Protein AF-A0A6P6YA38-F1 (afdb_monomer)

Nearest PDB structures (foldseek):
  6zxe-assembly1_z  TM=4.274E-01  e=4.051E-01  Homo sapiens
  4ork-assembly4_D  TM=4.203E-01  e=1.080E+00  Staphylococcus aureus
  4ork-assembly2_B  TM=3.337E-01  e=6.221E-01  Staphylococcus aureus
  7cz2-assembly1_A  TM=2.869E-01  e=5.851E-01  Mycolicibacterium smegmatis MC2 155
  4ork-assembly3_C  TM=3.686E-01  e=2.706E+00  Staphylococcus aureus

InterPro domains:
  IPR024868 Four-jointed box protein 1/four-jointed protein [PR02072] (9-23)
  IPR024868 Four-jointed box protein 1/four-jointed protein [PR02072] (48-65)
  IPR024868 Four-jointed box protein 1/four-jointed protein [PR02072] (65-84)
  IPR024868 Four-jointed box protein 1/four-jointed protein [PR02072] (166-181)
  IPR024868 Four-jointed box protein 1/four-jointed protein [PR02072] (181-197)
  IPR024868 Four-jointed box protein 1/four-jointed protein [PTHR13147] (3-208)
  IPR060432 Four-jointed box protein, middle domain [PF28411] (29-136)

pLDDT: mean 85.4, std 10.56, range [44.38, 97.25]

Radius of gyration: 20.09 Å; Cα contacts (8 Å, |Δi|>4): 246; chains: 1; bounding box: 46×26×60 Å

Structure (mmCIF, N/CA/C/O backbone):
data_AF-A0A6P6YA38-F1
#
_entry.id   AF-A0A6P6YA38-F1
#
loop_
_atom_site.group_PDB
_atom_site.id
_atom_site.type_symbol
_atom_site.label_atom_id
_atom_site.label_alt_id
_atom_site.label_comp_id
_atom_site.label_asym_id
_atom_site.label_entity_id
_atom_site.label_seq_id
_atom_site.pdbx_PDB_ins_code
_atom_site.Cartn_x
_atom_site.Cartn_y
_atom_site.Cartn_z
_atom_site.occupancy
_atom_site.B_iso_or_equiv
_atom_site.auth_seq_id
_atom_site.auth_comp_id
_atom_site.auth_asym_id
_atom_site.auth_atom_id
_atom_site.pdbx_PDB_model_num
ATOM 1 N N . SER A 1 1 ? -3.620 -10.705 -34.902 1.00 44.38 1 SER A N 1
ATOM 2 C CA . SER A 1 1 ? -2.276 -10.249 -34.513 1.00 44.38 1 SER A CA 1
ATOM 3 C C . SER A 1 1 ? -2.407 -8.812 -34.040 1.00 44.38 1 SER A C 1
ATOM 5 O O . SER A 1 1 ? -2.624 -7.937 -34.870 1.00 44.38 1 SER A O 1
ATOM 7 N N . SER A 1 2 ? -2.476 -8.578 -32.727 1.00 51.97 2 SER A N 1
ATOM 8 C CA . SER A 1 2 ? -2.554 -7.228 -32.156 1.00 51.97 2 SER A CA 1
ATOM 9 C C . SER A 1 2 ? -1.206 -6.540 -32.356 1.00 51.97 2 SER A C 1
ATOM 11 O O . SER A 1 2 ? -0.158 -7.097 -32.038 1.00 51.97 2 SER A O 1
ATOM 13 N N . ARG A 1 3 ? -1.215 -5.347 -32.953 1.00 64.56 3 ARG A N 1
ATOM 14 C CA . ARG A 1 3 ? 0.002 -4.573 -33.199 1.00 64.56 3 ARG A CA 1
ATOM 15 C C . ARG A 1 3 ? 0.521 -4.074 -31.849 1.00 64.56 3 ARG A C 1
ATOM 17 O O . ARG A 1 3 ? -0.071 -3.174 -31.279 1.00 64.56 3 ARG A O 1
ATOM 24 N N . LEU A 1 4 ? 1.585 -4.690 -31.337 1.00 65.62 4 LEU A N 1
ATOM 25 C CA . LEU A 1 4 ? 2.238 -4.332 -30.066 1.00 65.62 4 LEU A CA 1
ATOM 26 C C . LEU A 1 4 ? 2.909 -2.948 -30.098 1.00 65.62 4 LEU A C 1
ATOM 28 O O . LEU A 1 4 ? 3.202 -2.384 -29.052 1.00 65.62 4 LEU A O 1
ATOM 32 N N . ILE A 1 5 ? 3.152 -2.419 -31.300 1.00 66.19 5 ILE A N 1
ATOM 33 C CA . ILE A 1 5 ? 3.877 -1.172 -31.542 1.00 66.19 5 ILE A CA 1
ATOM 34 C C . ILE A 1 5 ? 2.962 -0.210 -32.299 1.00 66.19 5 ILE A C 1
ATOM 36 O O . ILE A 1 5 ? 2.488 -0.535 -33.392 1.00 66.19 5 ILE A O 1
ATOM 40 N N . GLU A 1 6 ? 2.755 0.973 -31.737 1.00 68.56 6 GLU A N 1
ATOM 41 C CA . GLU A 1 6 ? 1.992 2.080 -32.312 1.00 68.56 6 GLU A CA 1
ATOM 42 C C . GLU A 1 6 ? 2.900 3.319 -32.295 1.00 68.56 6 GLU A C 1
ATOM 44 O O . GLU A 1 6 ? 3.508 3.621 -31.278 1.00 68.56 6 GLU A O 1
ATOM 49 N N . ASP A 1 7 ? 3.113 3.964 -33.446 1.00 63.53 7 ASP A N 1
ATOM 50 C CA . ASP A 1 7 ? 3.990 5.145 -33.579 1.00 63.53 7 ASP A CA 1
ATOM 51 C C . ASP A 1 7 ? 5.425 4.989 -33.032 1.00 63.53 7 ASP A C 1
ATOM 53 O O . ASP A 1 7 ? 6.009 5.919 -32.486 1.00 63.53 7 ASP A O 1
ATOM 57 N N . GLN A 1 8 ? 6.025 3.803 -33.209 1.00 62.00 8 GLN A N 1
ATOM 58 C CA . GLN A 1 8 ? 7.341 3.423 -32.649 1.00 62.00 8 GLN A CA 1
ATOM 59 C C . GLN A 1 8 ? 7.381 3.353 -31.114 1.00 62.00 8 GLN A C 1
ATOM 61 O O . GLN A 1 8 ? 8.434 3.100 -30.528 1.00 62.00 8 GLN A O 1
ATOM 66 N N . ILE A 1 9 ? 6.231 3.509 -30.464 1.00 61.41 9 ILE A N 1
ATOM 67 C CA . ILE A 1 9 ? 6.043 3.312 -29.038 1.00 61.41 9 ILE A CA 1
ATOM 68 C C . ILE A 1 9 ? 5.550 1.875 -28.847 1.00 61.41 9 ILE A C 1
ATOM 70 O O . ILE A 1 9 ? 4.594 1.425 -29.479 1.00 61.41 9 ILE A O 1
ATOM 74 N N . TYR A 1 10 ? 6.211 1.125 -27.965 1.00 64.75 10 TYR A N 1
ATOM 75 C CA . TYR A 1 10 ? 5.890 -0.278 -27.647 1.00 64.75 10 TYR A CA 1
ATOM 76 C C . TYR A 1 10 ? 4.629 -0.427 -26.770 1.00 64.75 10 TYR A C 1
ATOM 78 O O . TYR A 1 10 ? 4.468 -1.397 -26.033 1.00 64.75 10 TYR A O 1
ATOM 86 N N . TRP A 1 11 ? 3.751 0.568 -26.848 1.00 69.75 11 TRP A N 1
ATOM 87 C CA . TRP A 1 11 ? 2.576 0.777 -26.028 1.00 69.75 11 TRP A CA 1
ATOM 88 C C . TRP A 1 11 ? 1.406 1.044 -26.977 1.00 69.75 11 TRP A C 1
ATOM 90 O O . TRP A 1 11 ? 1.190 2.168 -27.419 1.00 69.75 11 TRP A O 1
ATOM 100 N N . SER A 1 12 ? 0.676 -0.011 -27.340 1.00 71.19 12 SER A N 1
ATOM 101 C CA . SER A 1 12 ? -0.520 0.123 -28.181 1.00 71.19 12 SER A CA 1
ATOM 102 C C . SER A 1 12 ? -1.782 0.287 -27.341 1.00 71.19 12 SER A C 1
ATOM 104 O O . SER A 1 12 ? -1.923 -0.338 -26.285 1.00 71.19 12 SER A O 1
ATOM 106 N N . SER A 1 13 ? -2.763 1.007 -27.880 1.00 71.69 13 SER A N 1
ATOM 107 C CA . SER A 1 13 ? -4.071 1.231 -27.239 1.00 71.69 13 SER A CA 1
ATOM 108 C C . SER A 1 13 ? -4.869 -0.047 -26.909 1.00 71.69 13 SER A C 1
ATOM 110 O O . SER A 1 13 ? -5.831 -0.016 -26.137 1.00 71.69 13 SER A O 1
ATOM 112 N N . ASN A 1 14 ? -4.510 -1.187 -27.508 1.00 70.69 14 ASN A N 1
ATOM 113 C CA . ASN A 1 14 ? -5.115 -2.487 -27.207 1.00 70.69 14 ASN A CA 1
ATOM 114 C C . ASN A 1 14 ? -4.567 -3.101 -25.914 1.00 70.69 14 ASN A C 1
ATOM 116 O O . ASN A 1 14 ? -5.267 -3.875 -25.265 1.00 70.69 14 ASN A O 1
ATOM 120 N N . ILE A 1 15 ? -3.319 -2.786 -25.560 1.00 72.50 15 ILE A N 1
ATOM 121 C CA . ILE A 1 15 ? -2.683 -3.306 -24.352 1.00 72.50 15 ILE A CA 1
ATOM 122 C C . ILE A 1 15 ? -3.119 -2.484 -23.139 1.00 72.50 15 ILE A C 1
ATOM 124 O O . ILE A 1 15 ? -3.422 -3.083 -22.111 1.00 72.50 15 ILE A O 1
ATOM 128 N N . ASP A 1 16 ? -3.289 -1.167 -23.290 1.00 71.69 16 ASP A N 1
ATOM 129 C CA . ASP A 1 16 ? -3.915 -0.305 -22.272 1.00 71.69 16 ASP A CA 1
ATOM 130 C C . ASP A 1 16 ? -5.240 -0.864 -21.781 1.00 71.69 16 ASP A C 1
ATOM 132 O O . ASP A 1 16 ? -5.424 -1.142 -20.601 1.00 71.69 16 ASP A O 1
ATOM 136 N N . ARG A 1 17 ? -6.138 -1.160 -22.725 1.00 71.62 17 ARG A N 1
ATOM 137 C CA . ARG A 1 17 ? -7.456 -1.735 -22.431 1.00 71.62 17 ARG A CA 1
ATOM 138 C C . ARG A 1 17 ? -7.400 -3.106 -21.755 1.00 71.62 17 ARG A C 1
ATOM 140 O O . ARG A 1 17 ? -8.406 -3.546 -21.213 1.00 71.62 17 ARG A O 1
ATOM 147 N N . SER A 1 18 ? -6.267 -3.808 -21.824 1.00 68.44 18 SER A N 1
ATOM 148 C CA . SER A 1 18 ? -6.081 -5.089 -21.132 1.00 68.44 18 SER A CA 1
ATOM 149 C C . SER A 1 18 ? -5.643 -4.926 -19.673 1.00 68.44 18 SER A C 1
ATOM 151 O O . SER A 1 18 ? -5.778 -5.870 -18.897 1.00 68.44 18 SER A O 1
ATOM 153 N N . ILE A 1 19 ? -5.125 -3.749 -19.308 1.00 68.06 19 ILE A N 1
ATOM 154 C CA . ILE A 1 19 ? -4.631 -3.412 -17.966 1.00 68.06 19 ILE A CA 1
ATOM 155 C C . ILE A 1 19 ? -5.656 -2.545 -17.230 1.00 68.06 19 ILE A C 1
ATOM 157 O O . ILE A 1 19 ? -5.856 -2.721 -16.028 1.00 68.06 19 ILE A O 1
ATOM 161 N N . ASP A 1 20 ? -6.363 -1.680 -17.957 1.00 65.19 20 ASP A N 1
ATOM 162 C CA . ASP A 1 20 ? -7.510 -0.941 -17.453 1.00 65.19 20 ASP A CA 1
ATOM 163 C C . ASP A 1 20 ? -8.673 -1.900 -17.200 1.00 65.19 20 ASP A C 1
ATOM 165 O O . ASP A 1 20 ? -9.474 -2.228 -18.078 1.00 65.19 20 ASP A O 1
ATOM 169 N N . SER A 1 21 ? -8.798 -2.362 -15.955 1.00 56.50 21 SER A N 1
ATOM 170 C CA . SER A 1 21 ? -10.073 -2.909 -15.512 1.00 56.50 21 SER A CA 1
ATOM 171 C C . SER A 1 21 ? -11.110 -1.789 -15.636 1.00 56.50 21 SER A C 1
ATOM 173 O O . SER A 1 21 ? -10.901 -0.727 -15.055 1.00 56.50 21 SER A O 1
ATOM 175 N N . ASN A 1 22 ? -12.216 -2.024 -16.352 1.00 52.12 22 ASN A N 1
ATOM 176 C CA . ASN A 1 22 ? -13.392 -1.139 -16.492 1.00 52.12 22 ASN A CA 1
ATOM 177 C C . ASN A 1 22 ? -14.105 -0.817 -15.151 1.00 52.12 22 ASN A C 1
ATOM 179 O O . ASN A 1 22 ? -15.313 -0.590 -15.113 1.00 52.12 22 ASN A O 1
ATOM 183 N N . ASN A 1 23 ? -13.387 -0.865 -14.036 1.00 59.97 23 ASN A N 1
ATOM 184 C CA . ASN A 1 23 ? -13.895 -0.649 -12.703 1.00 59.97 23 ASN A CA 1
ATOM 185 C C . ASN A 1 23 ? -13.840 0.836 -12.374 1.00 59.97 23 ASN A C 1
ATOM 187 O O . ASN A 1 23 ? -12.872 1.535 -12.671 1.00 59.97 23 ASN A O 1
ATOM 191 N N . ASP A 1 24 ? -14.887 1.288 -11.703 1.00 76.56 24 ASP A N 1
ATOM 192 C CA . ASP A 1 24 ? -15.033 2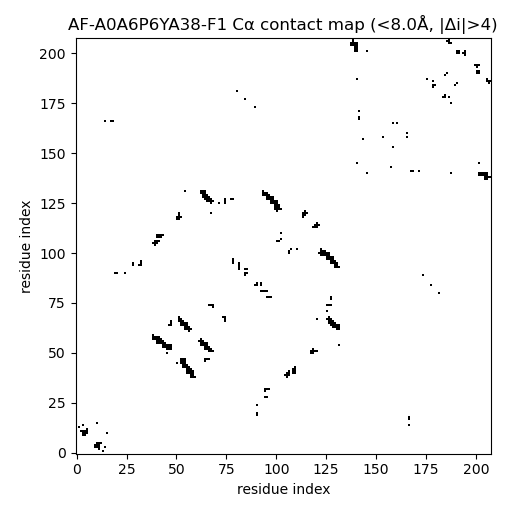.632 -11.169 1.00 76.56 24 ASP A CA 1
ATOM 193 C C . ASP A 1 24 ? -14.147 2.814 -9.924 1.00 76.56 24 ASP A C 1
ATOM 195 O O . ASP A 1 24 ? -14.604 2.959 -8.790 1.00 76.56 24 ASP A O 1
ATOM 199 N N . PHE A 1 25 ? -12.837 2.707 -10.145 1.00 78.12 25 PHE A N 1
ATOM 200 C CA . PHE A 1 25 ? -11.803 2.642 -9.119 1.00 78.12 25 PHE A CA 1
ATOM 201 C C . PHE A 1 25 ? -11.844 3.847 -8.171 1.00 78.12 25 PHE A C 1
ATOM 203 O O . PHE A 1 25 ? -11.652 3.706 -6.961 1.00 78.12 25 PHE A O 1
ATOM 210 N N . ASP A 1 26 ? -12.147 5.032 -8.703 1.00 82.25 26 ASP A N 1
ATOM 211 C CA . ASP A 1 26 ? -12.287 6.242 -7.901 1.00 82.25 26 ASP A CA 1
ATOM 212 C C . ASP A 1 26 ? -13.509 6.182 -6.976 1.00 82.25 26 ASP A C 1
ATOM 214 O O . ASP A 1 26 ? -13.386 6.513 -5.791 1.00 82.25 26 ASP A O 1
ATOM 218 N N . ASN A 1 27 ? -14.664 5.705 -7.455 1.00 86.88 27 ASN A N 1
ATOM 219 C CA . ASN A 1 27 ? -15.825 5.527 -6.583 1.00 86.88 27 ASN A CA 1
ATOM 220 C C . ASN A 1 27 ? -15.614 4.398 -5.573 1.00 86.88 27 ASN A C 1
ATOM 222 O O . ASN A 1 27 ? -16.019 4.544 -4.420 1.00 86.88 27 ASN A O 1
ATOM 226 N N . ASP A 1 28 ? -14.915 3.321 -5.931 1.00 87.44 28 ASP A N 1
ATOM 227 C CA . ASP A 1 28 ? -14.536 2.267 -4.986 1.00 87.44 28 ASP A CA 1
ATOM 228 C C . ASP A 1 28 ? -13.672 2.805 -3.837 1.00 87.44 28 ASP A C 1
ATOM 230 O O . ASP A 1 28 ? -13.887 2.451 -2.672 1.00 87.44 28 ASP A O 1
ATOM 234 N N . ILE A 1 29 ? -12.720 3.695 -4.139 1.00 89.19 29 ILE A N 1
ATOM 235 C CA . ILE A 1 29 ? -11.916 4.386 -3.125 1.00 89.19 29 ILE A CA 1
ATOM 236 C C . ILE A 1 29 ? -12.812 5.242 -2.228 1.00 89.19 29 ILE A C 1
ATOM 238 O O . ILE A 1 29 ? -12.720 5.132 -1.003 1.00 89.19 29 ILE A O 1
ATOM 242 N N . ILE A 1 30 ? -13.669 6.084 -2.812 1.00 90.62 30 ILE A N 1
ATOM 243 C CA . ILE A 1 30 ? -14.547 6.996 -2.062 1.00 90.62 30 ILE A CA 1
ATOM 244 C C . ILE A 1 30 ? -15.475 6.204 -1.137 1.00 90.62 30 ILE A C 1
ATOM 246 O O . ILE A 1 30 ? -15.534 6.477 0.065 1.00 90.62 30 ILE A O 1
ATOM 250 N N . ASN A 1 31 ? -16.134 5.177 -1.671 1.00 92.94 31 ASN A N 1
ATOM 251 C CA . ASN A 1 31 ? -17.040 4.305 -0.930 1.00 92.94 31 ASN A CA 1
ATOM 252 C C . ASN A 1 31 ? -16.316 3.573 0.203 1.00 92.94 31 ASN A C 1
ATOM 254 O O . ASN A 1 31 ? -16.837 3.463 1.318 1.00 92.94 31 ASN A O 1
ATOM 258 N N . TRP A 1 32 ? -15.092 3.099 -0.048 1.00 94.44 32 TRP A N 1
ATOM 259 C CA . TRP A 1 32 ? -14.292 2.448 0.981 1.00 94.44 32 TRP A CA 1
ATOM 260 C C . TRP A 1 32 ? -13.910 3.422 2.103 1.00 94.44 32 TRP A C 1
ATOM 262 O O . TRP A 1 32 ? -14.118 3.104 3.276 1.00 94.44 32 TRP A O 1
ATOM 272 N N . ILE A 1 33 ? -13.414 4.620 1.774 1.00 93.38 33 ILE A N 1
ATOM 273 C CA . ILE A 1 33 ? -13.049 5.643 2.770 1.00 93.38 33 ILE A CA 1
ATOM 274 C C . ILE A 1 33 ? -14.271 6.037 3.612 1.00 93.38 33 ILE A C 1
ATOM 276 O O . ILE A 1 33 ? -14.173 6.093 4.843 1.00 93.38 33 ILE A O 1
ATOM 280 N N . ASP A 1 34 ? -15.428 6.253 2.979 1.00 93.94 34 ASP A N 1
ATOM 281 C CA . ASP A 1 34 ? -16.680 6.571 3.672 1.00 93.94 34 ASP A CA 1
ATOM 282 C C . ASP A 1 34 ? -17.097 5.445 4.631 1.00 93.94 34 ASP A C 1
ATOM 284 O O . ASP A 1 34 ? -17.357 5.701 5.813 1.00 93.94 34 ASP A O 1
ATOM 288 N N . SER A 1 35 ? -17.066 4.186 4.177 1.00 94.19 35 SER A N 1
ATOM 289 C CA . SER A 1 35 ? -17.371 3.029 5.028 1.00 94.19 35 SER A CA 1
ATOM 290 C C . SER A 1 35 ? -16.437 2.947 6.238 1.00 94.19 35 SER A C 1
ATOM 292 O O . SER A 1 35 ? -16.897 2.789 7.376 1.00 94.19 35 SER A O 1
ATOM 294 N N . ILE A 1 36 ? -15.127 3.126 6.031 1.00 94.69 36 ILE A N 1
ATOM 295 C CA . ILE A 1 36 ? -14.149 3.095 7.122 1.00 94.69 36 ILE A CA 1
ATOM 296 C C . ILE A 1 36 ? -14.385 4.238 8.103 1.00 94.69 36 ILE A C 1
ATOM 298 O O . ILE A 1 36 ? -14.291 4.017 9.311 1.00 94.69 36 ILE A O 1
ATOM 302 N N . SER A 1 37 ? -14.730 5.438 7.631 1.00 92.38 37 SER A N 1
ATOM 303 C CA . SER A 1 37 ? -14.973 6.604 8.492 1.00 92.38 37 SER A CA 1
ATOM 304 C C . SER A 1 37 ? -16.094 6.373 9.518 1.00 92.38 37 SER A C 1
ATOM 306 O O . SER A 1 37 ? -15.990 6.843 10.654 1.00 92.38 37 SER A O 1
ATOM 308 N N . LYS A 1 38 ? -17.105 5.574 9.150 1.00 93.31 38 LYS A N 1
ATOM 309 C CA . LYS A 1 38 ? -18.294 5.248 9.957 1.00 93.31 38 LYS A CA 1
ATOM 310 C C . LYS A 1 38 ? -18.135 3.987 10.812 1.00 93.31 38 LYS A C 1
ATOM 312 O O . LYS A 1 38 ? -18.993 3.702 11.643 1.00 93.31 38 LYS A O 1
ATOM 317 N N . SER A 1 39 ? -17.061 3.230 10.607 1.00 95.38 39 SER A N 1
ATOM 318 C CA . SER A 1 39 ? -16.858 1.924 11.235 1.00 95.38 39 SER A CA 1
ATOM 319 C C . SER A 1 39 ? -16.186 2.010 12.609 1.00 95.38 39 SER A C 1
ATOM 321 O O . SER A 1 39 ? -15.356 2.897 12.873 1.00 95.38 39 SER A O 1
ATOM 323 N N . LYS A 1 40 ? -16.503 1.034 13.470 1.00 96.56 40 LYS A N 1
ATOM 324 C CA . LYS A 1 40 ? -15.819 0.795 14.750 1.00 96.56 40 LYS A CA 1
ATOM 325 C C . LYS A 1 40 ? -14.808 -0.335 14.593 1.00 96.56 40 LYS A C 1
ATOM 327 O O . LYS A 1 40 ? -15.075 -1.328 13.926 1.00 96.56 40 LYS A O 1
ATOM 332 N N . PHE A 1 41 ? -13.653 -0.217 15.234 1.00 96.00 41 PHE A N 1
ATOM 333 C CA . PHE A 1 41 ? -12.619 -1.246 15.231 1.00 96.00 41 PHE A CA 1
ATOM 334 C C . PHE A 1 41 ? -12.823 -2.181 16.424 1.00 96.00 41 PHE A C 1
ATOM 336 O O . PHE A 1 41 ? -12.619 -1.797 17.577 1.00 96.00 41 PHE A O 1
ATOM 343 N N . ILE A 1 42 ? -13.239 -3.416 16.144 1.00 96.50 42 ILE A N 1
ATOM 344 C CA . ILE A 1 42 ? -13.652 -4.374 17.181 1.00 96.50 42 ILE A CA 1
ATOM 345 C C . ILE A 1 42 ? -12.571 -5.400 17.511 1.00 96.50 42 ILE A C 1
ATOM 347 O O . ILE A 1 42 ? -12.539 -5.926 18.621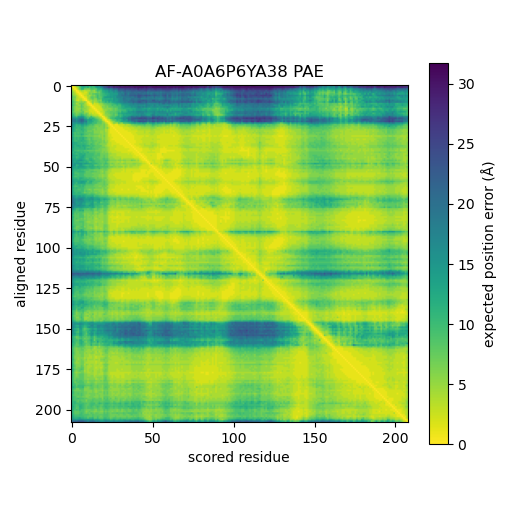 1.00 96.50 42 ILE A O 1
ATOM 351 N N . ARG A 1 43 ? -11.683 -5.704 16.558 1.00 95.25 43 ARG A N 1
ATOM 352 C CA . ARG A 1 43 ? -10.609 -6.693 16.708 1.00 95.25 43 ARG A CA 1
ATOM 353 C C . ARG A 1 43 ? -9.382 -6.271 15.915 1.00 95.25 43 ARG A C 1
ATOM 355 O O . ARG A 1 43 ? -9.466 -5.478 14.982 1.00 95.25 43 ARG A O 1
ATOM 362 N N . PHE A 1 44 ? -8.242 -6.861 16.253 1.00 95.06 44 PHE A N 1
ATOM 363 C CA . PHE A 1 44 ? -7.050 -6.786 15.422 1.00 95.06 44 PHE A CA 1
ATOM 364 C C . PHE A 1 44 ? -6.243 -8.083 15.470 1.00 95.06 44 PHE A C 1
ATOM 366 O O . PHE A 1 44 ? -6.433 -8.919 16.355 1.00 95.06 44 PHE A O 1
ATOM 373 N N . LYS A 1 45 ? -5.327 -8.234 14.514 1.00 94.56 45 LYS A N 1
ATOM 374 C CA . LYS A 1 45 ? -4.312 -9.293 14.463 1.00 94.56 45 LYS A CA 1
ATOM 375 C C . LYS A 1 45 ? -2.938 -8.696 14.141 1.00 94.56 45 LYS A C 1
ATOM 377 O O . LYS A 1 45 ? -2.840 -7.563 13.660 1.00 94.56 45 LYS A O 1
ATOM 382 N N . SER A 1 46 ? -1.874 -9.451 14.409 1.00 92.12 46 SER A N 1
ATOM 383 C CA . SER A 1 46 ? -0.558 -9.167 13.829 1.00 92.12 46 SER A CA 1
ATOM 384 C C . SER A 1 46 ? -0.623 -9.287 12.301 1.00 92.12 46 SER A C 1
ATOM 386 O O . SER A 1 46 ? -1.421 -10.055 11.764 1.00 92.12 46 SER A O 1
ATOM 388 N N . GLY A 1 47 ? 0.183 -8.495 11.595 1.00 89.88 47 GLY A N 1
ATOM 389 C CA . GLY A 1 47 ? 0.223 -8.503 10.134 1.00 89.88 47 GLY A CA 1
ATOM 390 C C . GLY A 1 47 ? 0.688 -7.175 9.549 1.00 89.88 47 GLY A C 1
ATOM 391 O O . GLY A 1 47 ? 1.088 -6.265 10.276 1.00 89.88 47 GLY A O 1
ATOM 392 N N . CYS A 1 48 ? 0.609 -7.063 8.222 1.00 90.38 48 CYS A N 1
ATOM 393 C CA . CYS A 1 48 ? 0.938 -5.846 7.473 1.00 90.38 48 CYS A CA 1
ATOM 394 C C . CYS A 1 48 ? 2.419 -5.426 7.578 1.00 90.38 48 CYS A C 1
ATOM 396 O O . CYS A 1 48 ? 2.735 -4.237 7.561 1.00 90.38 48 CYS A O 1
ATOM 398 N N . GLY A 1 49 ? 3.334 -6.393 7.696 1.00 86.19 49 GLY A N 1
ATOM 399 C CA . GLY A 1 49 ? 4.781 -6.189 7.569 1.00 86.19 49 GLY A CA 1
ATOM 400 C C . GLY A 1 49 ? 5.522 -5.974 8.892 1.00 86.19 49 GLY A C 1
ATOM 401 O O . GLY A 1 49 ? 6.245 -6.857 9.336 1.00 86.19 49 GLY A O 1
ATOM 402 N N . ARG A 1 50 ? 5.387 -4.802 9.528 1.00 86.75 50 ARG A N 1
ATOM 403 C CA . ARG A 1 50 ? 6.196 -4.437 10.713 1.00 86.75 50 ARG A CA 1
ATOM 404 C C . ARG A 1 50 ? 5.530 -4.807 12.038 1.00 86.75 50 ARG A C 1
ATOM 406 O O . ARG A 1 50 ? 4.309 -4.805 12.151 1.00 86.75 50 ARG A O 1
ATOM 413 N N . MET A 1 51 ? 6.348 -4.992 13.079 1.00 88.06 51 MET A N 1
ATOM 414 C CA . MET A 1 51 ? 5.913 -5.374 14.433 1.00 88.06 51 MET A CA 1
ATOM 415 C C . MET A 1 51 ? 4.851 -4.448 15.042 1.00 88.06 51 MET A C 1
ATOM 417 O O . MET A 1 51 ? 4.037 -4.918 15.828 1.00 88.06 51 MET A O 1
ATOM 421 N N . GLN A 1 52 ? 4.824 -3.158 14.695 1.00 91.12 52 GLN A N 1
ATOM 422 C CA . GLN A 1 52 ? 3.818 -2.209 15.197 1.00 91.12 52 GLN A CA 1
ATOM 423 C C . GLN A 1 52 ? 2.557 -2.137 14.328 1.00 91.12 52 GLN A C 1
ATOM 425 O O . GLN A 1 52 ? 1.549 -1.597 14.777 1.00 91.12 52 GLN A O 1
ATOM 430 N N . ASN A 1 53 ? 2.590 -2.663 13.102 1.00 93.81 53 ASN A N 1
ATOM 431 C CA . ASN A 1 53 ? 1.450 -2.622 12.192 1.00 93.81 53 ASN A CA 1
ATOM 432 C C . ASN A 1 53 ? 0.399 -3.644 12.623 1.00 93.81 53 ASN A C 1
ATOM 434 O O . ASN A 1 53 ? 0.723 -4.698 13.177 1.00 93.81 53 ASN A O 1
ATOM 438 N N . ARG A 1 54 ? -0.875 -3.337 12.398 1.00 94.94 54 ARG A N 1
ATOM 439 C CA . ARG A 1 54 ? -1.979 -4.207 12.806 1.00 94.94 54 ARG A CA 1
ATOM 440 C C . ARG A 1 54 ? -2.960 -4.394 11.672 1.00 94.94 54 ARG A C 1
ATOM 442 O O . ARG A 1 54 ? -3.299 -3.444 10.978 1.00 94.94 54 ARG A O 1
ATOM 449 N N . LEU A 1 55 ? -3.434 -5.625 11.523 1.00 96.56 55 LEU A N 1
ATOM 450 C CA . LEU A 1 55 ? -4.594 -5.917 10.699 1.00 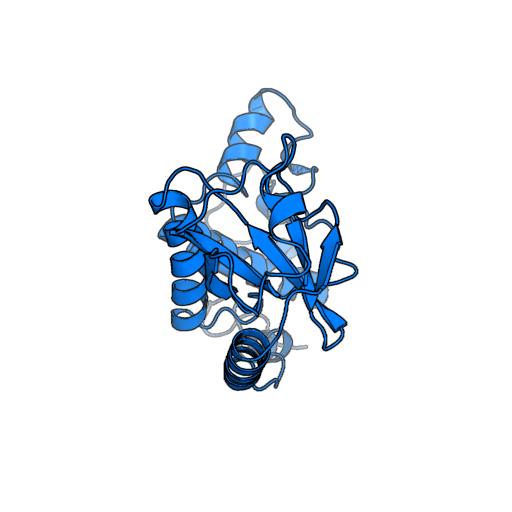96.56 55 LEU A CA 1
ATOM 451 C C . LEU A 1 55 ? -5.834 -5.656 11.550 1.00 96.56 55 LEU A C 1
ATOM 453 O O . LEU A 1 55 ? -6.163 -6.467 12.418 1.00 96.56 55 LEU A O 1
ATOM 457 N N . LEU A 1 56 ? -6.472 -4.509 11.354 1.00 96.81 56 LEU A N 1
ATOM 458 C CA . LEU A 1 56 ? -7.702 -4.136 12.044 1.00 96.81 56 LEU A CA 1
ATOM 459 C C . LEU A 1 56 ? -8.900 -4.812 11.379 1.00 96.81 56 LEU A C 1
ATOM 461 O O . LEU A 1 56 ? -8.910 -5.016 10.166 1.00 96.81 56 LEU A O 1
ATOM 465 N N . ILE A 1 57 ? -9.898 -5.147 12.192 1.00 97.25 57 ILE A N 1
ATOM 466 C CA . ILE A 1 57 ? -11.169 -5.722 11.756 1.00 97.25 57 ILE A CA 1
ATOM 467 C C . ILE A 1 57 ? -12.288 -4.822 12.277 1.00 97.25 57 ILE A C 1
ATOM 469 O O . ILE A 1 57 ? -12.360 -4.556 13.486 1.00 97.25 57 ILE A O 1
ATOM 473 N N . THR A 1 58 ? -13.134 -4.342 11.368 1.00 96.75 58 THR A N 1
ATOM 474 C CA . THR A 1 58 ? -14.270 -3.480 11.709 1.00 96.75 58 THR A CA 1
ATOM 475 C C . THR A 1 58 ? -15.483 -4.278 12.178 1.00 96.75 58 THR A C 1
ATOM 477 O O . THR A 1 58 ? -15.565 -5.492 11.987 1.00 96.75 58 THR A O 1
ATOM 480 N N . ASP A 1 59 ? -16.445 -3.593 12.790 1.00 96.38 59 ASP A N 1
ATOM 481 C CA . ASP A 1 59 ? -17.782 -4.112 13.102 1.00 96.38 59 ASP A CA 1
ATOM 482 C C . ASP A 1 59 ? -18.565 -4.575 11.865 1.00 96.38 59 ASP A C 1
ATOM 484 O O . ASP A 1 59 ? -19.447 -5.421 11.978 1.00 96.38 59 ASP A O 1
ATOM 488 N N . ARG A 1 60 ? -18.194 -4.076 10.684 1.00 93.88 60 ARG A N 1
ATOM 489 C CA . ARG A 1 60 ? -18.732 -4.490 9.381 1.00 93.88 60 ARG A CA 1
ATOM 490 C C . ARG A 1 60 ? -17.987 -5.672 8.752 1.00 93.88 60 ARG A C 1
ATOM 492 O O . ARG A 1 60 ? -18.391 -6.155 7.702 1.00 93.88 60 ARG A O 1
ATOM 499 N N . GLY A 1 61 ? -16.913 -6.148 9.385 1.00 94.00 61 GLY A N 1
ATOM 500 C CA . GLY A 1 61 ? -16.097 -7.263 8.899 1.00 94.00 61 GLY A CA 1
ATOM 501 C C . GLY A 1 61 ? -14.959 -6.869 7.952 1.00 94.00 61 GLY A C 1
ATOM 502 O O . GLY A 1 61 ? -14.204 -7.748 7.531 1.00 94.00 61 GLY A O 1
ATOM 503 N N . ASP A 1 62 ? -14.774 -5.577 7.662 1.00 94.75 62 ASP A N 1
ATOM 504 C CA . ASP A 1 62 ? -13.685 -5.101 6.806 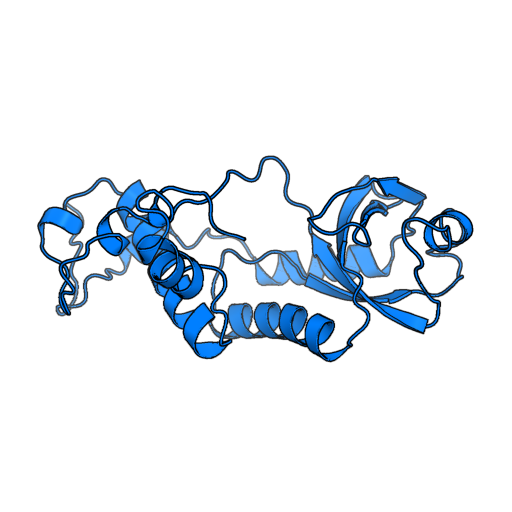1.00 94.75 62 ASP A CA 1
ATOM 505 C C . ASP A 1 62 ? -12.327 -5.354 7.460 1.00 94.75 62 ASP A C 1
ATOM 507 O O . ASP A 1 62 ? -12.122 -5.080 8.648 1.00 94.75 62 ASP A O 1
ATOM 511 N N . LYS A 1 63 ? -11.371 -5.830 6.660 1.00 96.25 63 LYS A N 1
ATOM 512 C CA . LYS A 1 63 ? -9.972 -6.005 7.056 1.00 96.25 63 LYS A CA 1
ATOM 513 C C . LYS A 1 63 ? -9.142 -4.834 6.541 1.00 96.25 63 LYS A C 1
ATOM 515 O O . LYS A 1 63 ? -9.223 -4.465 5.369 1.00 96.25 63 LYS A O 1
ATOM 520 N N . ILE A 1 64 ? -8.333 -4.244 7.416 1.00 97.12 64 ILE A N 1
ATOM 521 C CA . ILE A 1 64 ? -7.594 -3.013 7.114 1.00 97.12 64 ILE A CA 1
ATOM 522 C C . ILE A 1 64 ? -6.177 -3.129 7.649 1.00 97.12 64 ILE A C 1
ATOM 524 O O . ILE A 1 64 ? -5.969 -3.403 8.832 1.00 97.12 64 ILE A O 1
ATOM 528 N N . CYS A 1 65 ? -5.193 -2.873 6.796 1.00 96.06 65 CYS A N 1
ATOM 529 C CA . CYS A 1 65 ? -3.821 -2.725 7.238 1.00 96.06 65 CYS A CA 1
ATOM 530 C C . CYS A 1 65 ? -3.609 -1.345 7.848 1.00 96.06 65 CYS A C 1
ATOM 532 O O . CYS A 1 65 ? -3.589 -0.343 7.142 1.00 96.06 65 CYS A O 1
ATOM 534 N N . ALA A 1 66 ? -3.408 -1.305 9.162 1.00 95.75 66 ALA A N 1
ATOM 535 C CA . ALA A 1 66 ? -3.036 -0.103 9.880 1.00 95.75 66 ALA A CA 1
ATOM 536 C C . ALA A 1 66 ? -1.522 -0.055 10.091 1.00 95.75 66 ALA A C 1
ATOM 538 O O . ALA A 1 66 ? -0.933 -0.918 10.756 1.00 95.75 66 ALA A O 1
ATOM 539 N N . ARG A 1 67 ? -0.887 0.966 9.524 1.00 94.25 67 ARG A N 1
ATOM 540 C CA . ARG A 1 67 ? 0.556 1.180 9.578 1.00 94.25 67 ARG A CA 1
ATOM 541 C C . ARG A 1 67 ? 0.861 2.339 10.523 1.00 94.25 67 ARG A C 1
ATOM 543 O O . ARG A 1 67 ? 0.495 3.488 10.287 1.00 94.25 67 ARG A O 1
ATOM 550 N N . TYR A 1 68 ? 1.543 2.003 11.614 1.00 92.75 68 TYR A N 1
ATOM 551 C CA . TYR A 1 68 ? 1.977 2.948 12.639 1.00 92.75 68 TYR A CA 1
ATOM 552 C C . TYR A 1 68 ? 3.447 3.302 12.418 1.00 92.75 68 TYR A C 1
ATOM 554 O O . TYR A 1 68 ? 4.273 2.415 12.173 1.00 92.75 68 TYR A O 1
ATOM 562 N N . ARG A 1 69 ? 3.800 4.585 12.509 1.00 90.44 69 ARG A N 1
ATOM 563 C CA . ARG A 1 69 ? 5.196 5.043 12.444 1.00 90.44 69 ARG A CA 1
ATOM 564 C C . ARG A 1 69 ? 5.468 6.062 13.534 1.00 90.44 69 ARG A C 1
ATOM 566 O O . ARG A 1 69 ? 4.576 6.780 13.975 1.00 90.44 69 ARG A O 1
ATOM 573 N N . HIS A 1 70 ? 6.730 6.150 13.936 1.00 84.50 70 HIS A N 1
ATOM 574 C CA . HIS A 1 70 ? 7.184 7.180 14.864 1.00 84.50 70 HIS A CA 1
ATOM 575 C C . HIS A 1 70 ? 7.293 8.542 14.168 1.00 84.50 70 HIS A C 1
ATOM 577 O O . HIS A 1 70 ? 6.797 9.531 14.705 1.00 84.50 70 HIS A O 1
ATOM 583 N N . ASN A 1 71 ? 7.851 8.582 12.954 1.00 86.12 71 ASN A N 1
ATOM 584 C CA . ASN A 1 71 ? 7.979 9.800 12.157 1.00 86.12 71 ASN A CA 1
ATOM 585 C C . ASN A 1 71 ? 6.728 10.027 11.285 1.00 86.12 71 ASN A C 1
ATOM 587 O O . ASN A 1 71 ? 6.272 9.107 10.603 1.00 86.12 71 ASN A O 1
ATOM 591 N N . ASN A 1 72 ? 6.188 11.248 11.317 1.00 84.50 72 ASN A N 1
ATOM 592 C CA . ASN A 1 72 ? 5.069 11.665 10.472 1.00 84.50 72 ASN A CA 1
ATOM 593 C C . ASN A 1 72 ? 5.458 11.723 8.989 1.00 84.50 72 ASN A C 1
ATOM 595 O O . ASN A 1 72 ? 4.630 11.396 8.152 1.00 84.50 72 ASN A O 1
ATOM 599 N N . GLU A 1 73 ? 6.709 12.046 8.656 1.00 83.56 73 GLU A N 1
ATOM 600 C CA . GLU A 1 73 ? 7.186 12.088 7.265 1.00 83.56 73 GLU A CA 1
ATOM 601 C C . GLU A 1 73 ? 7.030 10.727 6.578 1.00 83.56 73 GLU A C 1
ATOM 603 O O . GLU A 1 73 ? 6.588 10.658 5.439 1.00 83.56 73 GLU A O 1
ATOM 608 N N . GLN A 1 74 ? 7.284 9.626 7.297 1.00 81.50 74 GLN A N 1
ATOM 609 C CA . GLN A 1 74 ? 7.082 8.273 6.762 1.00 81.50 74 GLN A CA 1
ATOM 610 C C . GLN A 1 74 ? 5.598 7.933 6.558 1.00 81.50 74 GLN A C 1
ATOM 612 O O . GLN A 1 74 ? 5.258 7.219 5.621 1.00 81.50 74 GLN A O 1
ATOM 617 N N . ILE A 1 75 ? 4.714 8.424 7.434 1.00 85.56 75 ILE A N 1
ATOM 618 C CA . ILE A 1 75 ? 3.254 8.274 7.287 1.00 85.56 75 ILE A CA 1
ATOM 619 C C . ILE A 1 75 ? 2.773 9.046 6.059 1.00 85.56 75 ILE A C 1
ATOM 621 O O . ILE A 1 75 ? 1.991 8.530 5.262 1.00 85.56 75 ILE A O 1
ATOM 625 N N . PHE A 1 76 ? 3.256 10.276 5.901 1.00 87.12 76 PHE A N 1
ATOM 626 C CA . PHE A 1 76 ? 2.877 11.135 4.794 1.00 87.12 76 PHE A CA 1
ATOM 627 C C . PHE A 1 76 ? 3.449 10.648 3.468 1.00 87.12 76 PHE A C 1
ATOM 629 O O . PHE A 1 76 ? 2.722 10.673 2.488 1.00 87.12 76 PHE A O 1
ATOM 636 N N . GLY A 1 77 ? 4.675 10.119 3.434 1.00 89.50 77 GLY A N 1
ATOM 637 C CA . GLY A 1 77 ? 5.253 9.531 2.225 1.00 89.50 77 GLY A CA 1
ATOM 638 C C . GLY A 1 77 ? 4.389 8.408 1.647 1.00 89.50 77 GLY A C 1
ATOM 639 O O . GLY A 1 77 ? 4.137 8.381 0.447 1.00 89.50 77 GLY A O 1
ATOM 640 N N . GLU A 1 78 ? 3.848 7.534 2.498 1.00 89.06 78 GLU A N 1
ATOM 641 C CA . GLU A 1 78 ? 2.941 6.465 2.067 1.00 89.06 78 GLU A CA 1
ATOM 642 C C . GLU A 1 78 ? 1.614 7.010 1.513 1.00 89.06 78 GLU A C 1
ATOM 644 O O . GLU A 1 78 ? 1.168 6.611 0.437 1.00 89.06 78 GLU A O 1
ATOM 649 N N . TYR A 1 79 ? 0.997 7.962 2.215 1.00 93.44 79 TYR A N 1
ATOM 650 C CA . TYR A 1 79 ? -0.261 8.560 1.771 1.00 93.44 79 TYR A CA 1
ATOM 651 C C . TYR A 1 79 ? -0.099 9.415 0.504 1.00 93.44 79 TYR A C 1
ATOM 653 O O . TYR A 1 79 ? -0.925 9.344 -0.401 1.00 93.44 79 TYR A O 1
ATOM 661 N N . TYR A 1 80 ? 0.980 10.190 0.396 1.00 93.69 80 TYR A N 1
ATOM 662 C CA . TYR A 1 80 ? 1.284 10.989 -0.789 1.00 93.69 80 TYR A CA 1
ATOM 663 C C . TYR A 1 80 ? 1.637 10.121 -1.990 1.00 93.69 80 TYR A C 1
ATOM 665 O O . TYR A 1 80 ? 1.235 10.459 -3.096 1.00 93.69 80 TYR A O 1
ATOM 673 N N . SER A 1 81 ? 2.293 8.978 -1.778 1.00 92.88 81 SER A N 1
ATOM 674 C CA . SER A 1 81 ? 2.500 7.980 -2.831 1.00 92.88 81 SER A CA 1
ATOM 675 C C . SER A 1 81 ? 1.157 7.483 -3.378 1.00 92.88 81 SER A C 1
ATOM 677 O O . SER A 1 81 ? 0.945 7.486 -4.588 1.00 92.88 81 SER A O 1
ATOM 679 N N . PHE A 1 82 ? 0.201 7.151 -2.503 1.00 93.19 82 PHE A N 1
ATOM 680 C CA . PHE A 1 82 ? -1.159 6.800 -2.927 1.00 93.19 82 PHE A CA 1
ATOM 681 C C . PHE A 1 82 ? -1.830 7.921 -3.740 1.00 93.19 82 PHE A C 1
ATOM 683 O O . PHE A 1 82 ? -2.390 7.657 -4.803 1.00 93.19 82 PHE A O 1
ATOM 690 N N . LEU A 1 83 ? -1.755 9.173 -3.280 1.00 92.81 83 LEU A N 1
ATOM 691 C CA . LEU A 1 83 ? -2.336 10.306 -4.008 1.00 92.81 83 LEU A CA 1
ATOM 692 C C . LEU A 1 83 ? -1.665 10.537 -5.368 1.00 92.81 83 LEU A C 1
ATOM 694 O O . LEU A 1 83 ? -2.360 10.757 -6.357 1.00 92.81 83 LEU A O 1
ATOM 698 N N . LEU A 1 84 ? -0.335 10.462 -5.432 1.00 93.81 84 LEU A N 1
ATOM 699 C CA . LEU A 1 84 ? 0.417 10.614 -6.674 1.00 93.81 84 LEU A CA 1
ATOM 700 C C . LEU A 1 84 ? 0.037 9.526 -7.679 1.00 93.81 84 LEU A C 1
ATOM 702 O O . LEU A 1 84 ? -0.198 9.834 -8.842 1.00 93.81 84 LEU A O 1
ATOM 706 N N . ALA A 1 85 ? -0.094 8.278 -7.231 1.00 91.62 85 ALA A N 1
ATOM 707 C CA . ALA A 1 85 ? -0.503 7.185 -8.102 1.00 91.62 85 ALA A CA 1
ATOM 708 C C . ALA A 1 85 ? -1.887 7.432 -8.721 1.00 91.62 85 ALA A C 1
ATOM 710 O O . ALA A 1 85 ? -2.081 7.166 -9.904 1.00 91.62 85 ALA A O 1
ATOM 711 N N . ARG A 1 86 ? -2.822 8.027 -7.965 1.00 89.38 86 ARG A N 1
ATOM 712 C CA . ARG A 1 86 ? -4.127 8.444 -8.502 1.00 89.38 86 ARG A CA 1
ATOM 713 C C . ARG A 1 86 ? -4.009 9.553 -9.544 1.00 89.38 86 ARG A C 1
ATOM 715 O O . ARG A 1 86 ? -4.668 9.480 -10.574 1.00 89.38 86 ARG A O 1
ATOM 722 N N . ILE A 1 87 ? -3.168 10.560 -9.301 1.00 90.56 87 ILE A N 1
ATOM 723 C CA . ILE A 1 87 ? -2.922 11.649 -10.264 1.00 90.56 87 ILE A CA 1
ATOM 724 C C . ILE A 1 87 ? -2.349 11.091 -11.573 1.00 90.56 87 ILE A C 1
ATOM 726 O O . ILE A 1 87 ? -2.757 11.510 -12.654 1.00 90.56 87 ILE A O 1
ATOM 730 N N . LEU A 1 88 ? -1.445 10.117 -11.468 1.00 89.25 88 LEU A N 1
ATOM 731 C CA . LEU A 1 88 ? -0.832 9.426 -12.602 1.00 89.25 88 LEU A CA 1
ATOM 732 C C . LEU A 1 88 ? -1.730 8.339 -13.213 1.00 89.25 88 LEU A C 1
ATOM 734 O O . LEU A 1 88 ? -1.327 7.713 -14.185 1.00 89.25 88 LEU A O 1
ATOM 738 N N . LYS A 1 89 ? -2.936 8.125 -12.667 1.00 86.19 89 LYS A N 1
ATOM 739 C CA . LYS A 1 89 ? -3.901 7.101 -13.098 1.00 86.19 89 LYS A CA 1
ATOM 740 C C . LYS A 1 89 ? -3.358 5.667 -13.073 1.00 86.19 89 LYS A C 1
ATOM 742 O O . LYS A 1 89 ? -3.774 4.828 -13.861 1.00 86.19 89 LYS A O 1
ATOM 747 N N . ILE A 1 90 ? -2.478 5.359 -12.124 1.00 85.00 90 ILE A N 1
ATOM 748 C CA . ILE A 1 90 ? -2.020 3.988 -11.885 1.00 85.00 90 ILE A CA 1
ATOM 749 C C . ILE A 1 90 ? -3.158 3.219 -11.193 1.00 85.00 90 ILE A C 1
ATOM 751 O O . ILE A 1 90 ? -3.486 3.476 -10.033 1.00 85.00 90 ILE A O 1
ATOM 755 N N . SER A 1 91 ? -3.763 2.269 -11.907 1.00 73.00 91 SER A N 1
ATOM 756 C CA . SER A 1 91 ? -5.013 1.581 -11.534 1.00 73.00 91 SER A CA 1
ATOM 757 C C . SER A 1 91 ? -4.862 0.465 -10.484 1.00 73.00 91 SER A C 1
ATOM 759 O O . SER A 1 91 ? -5.853 -0.029 -9.952 1.00 73.00 91 SER A O 1
ATOM 761 N N . ASN A 1 92 ? -3.629 0.100 -10.112 1.00 77.12 92 ASN A N 1
ATOM 762 C CA . ASN A 1 92 ? -3.323 -1.032 -9.222 1.00 77.12 92 ASN A CA 1
ATOM 763 C C . ASN A 1 92 ? -2.933 -0.622 -7.792 1.00 77.12 92 ASN A C 1
ATOM 765 O O . ASN A 1 92 ? -2.091 -1.263 -7.158 1.00 77.12 92 ASN A O 1
ATOM 769 N N . VAL A 1 93 ? -3.523 0.452 -7.262 1.00 85.12 93 VAL A N 1
ATOM 770 C CA . VAL A 1 93 ? -3.210 0.934 -5.908 1.00 85.12 93 VAL A CA 1
ATOM 771 C C . VAL A 1 93 ? -4.357 0.674 -4.939 1.00 85.12 93 VAL A C 1
ATOM 773 O O . VAL A 1 93 ? -5.529 0.850 -5.246 1.00 85.12 93 VAL A O 1
ATOM 776 N N . LEU A 1 94 ? -4.034 0.239 -3.724 1.00 90.06 94 LEU A N 1
ATOM 777 C CA . LEU A 1 94 ? -5.052 -0.017 -2.712 1.00 90.06 94 LEU A CA 1
ATOM 778 C C . LEU A 1 94 ? -5.571 1.295 -2.102 1.00 90.06 94 LEU A C 1
ATOM 780 O O . LEU A 1 94 ? -4.758 2.161 -1.753 1.00 90.06 94 LEU A O 1
ATOM 784 N N . PRO A 1 95 ? -6.898 1.423 -1.881 1.00 93.38 95 PRO A N 1
ATOM 785 C CA . PRO A 1 95 ? -7.472 2.550 -1.157 1.00 93.38 95 PRO A CA 1
ATOM 786 C C . PRO A 1 95 ? -6.738 2.791 0.162 1.00 93.38 95 PRO A C 1
ATOM 788 O O . PRO A 1 95 ? -6.589 1.871 0.975 1.00 93.38 95 PRO A O 1
ATOM 791 N N . THR A 1 96 ? -6.265 4.022 0.354 1.00 94.50 96 THR A N 1
ATOM 792 C CA . THR A 1 96 ? -5.456 4.413 1.508 1.00 94.50 96 THR A CA 1
ATOM 793 C C . THR A 1 96 ? -5.946 5.740 2.083 1.00 94.50 96 THR A C 1
ATOM 795 O O . THR A 1 96 ? -6.245 6.678 1.352 1.00 94.50 96 THR A O 1
ATOM 798 N N . THR A 1 97 ? -6.041 5.828 3.409 1.00 95.38 97 THR A N 1
ATOM 799 C CA . THR A 1 97 ? -6.466 7.037 4.128 1.00 95.38 97 THR A CA 1
ATOM 800 C C . THR A 1 97 ? -5.685 7.219 5.424 1.00 95.38 97 THR A C 1
ATOM 802 O O . THR A 1 97 ? -5.056 6.290 5.933 1.00 95.38 97 THR A O 1
ATOM 805 N N . LEU A 1 98 ? -5.749 8.420 5.988 1.00 95.12 98 LEU A N 1
ATOM 806 C CA . LEU A 1 98 ? -5.190 8.742 7.294 1.00 95.12 98 LEU A CA 1
ATOM 807 C C . LEU A 1 98 ? -6.287 8.763 8.360 1.00 95.12 98 LEU A C 1
ATOM 809 O O . LEU A 1 98 ? -7.421 9.170 8.109 1.00 95.12 98 LEU A O 1
ATOM 813 N N . ILE A 1 99 ? -5.938 8.354 9.575 1.00 93.94 99 ILE A N 1
ATOM 814 C CA . ILE A 1 99 ? -6.780 8.537 10.760 1.00 93.94 99 ILE A CA 1
ATOM 815 C C . ILE A 1 99 ? -5.904 8.853 11.967 1.00 93.94 99 ILE A C 1
ATOM 817 O O . ILE A 1 99 ? -4.778 8.372 12.074 1.00 93.94 99 ILE A O 1
ATOM 821 N N . THR A 1 100 ? -6.430 9.627 12.908 1.00 92.50 100 THR A N 1
ATOM 822 C CA . THR A 1 100 ? -5.784 9.828 14.207 1.00 92.50 100 THR A CA 1
ATOM 823 C C . THR A 1 100 ? -6.286 8.784 15.196 1.00 92.50 100 THR A C 1
ATOM 825 O O . THR A 1 100 ? -7.489 8.679 15.454 1.00 92.50 100 THR A O 1
ATOM 828 N N . TYR A 1 101 ? -5.368 8.014 15.774 1.00 92.88 101 TYR A N 1
ATOM 829 C CA . TYR A 1 101 ? -5.691 7.074 16.840 1.00 92.88 101 TYR A CA 1
ATOM 830 C C . TYR A 1 101 ? -5.970 7.824 18.147 1.00 92.88 101 TYR A C 1
ATOM 832 O O . TYR A 1 101 ? -5.091 8.491 18.690 1.00 92.88 101 TYR A O 1
ATOM 840 N N . ASN A 1 102 ? -7.191 7.682 18.664 1.00 91.44 102 ASN A N 1
ATOM 841 C CA . ASN A 1 102 ? -7.641 8.252 19.933 1.00 91.44 102 ASN A CA 1
ATOM 842 C C . ASN A 1 102 ? -8.581 7.272 20.642 1.00 91.44 102 ASN A C 1
ATOM 844 O O . ASN A 1 102 ? -9.330 6.549 19.986 1.00 91.44 102 ASN A O 1
ATOM 848 N N . VAL A 1 103 ? -8.577 7.269 21.978 1.00 89.88 103 VAL A N 1
ATOM 849 C CA . VAL A 1 103 ? -9.477 6.423 22.779 1.00 89.88 103 VAL A CA 1
ATOM 850 C C . VAL A 1 103 ? -10.887 7.022 22.756 1.00 89.88 103 VAL A C 1
ATOM 852 O O . VAL A 1 103 ? -11.271 7.784 23.635 1.00 89.88 103 VAL A O 1
ATOM 855 N N . ASN A 1 104 ? -11.641 6.710 21.706 1.00 91.50 104 ASN A N 1
ATOM 856 C CA . ASN A 1 104 ? -13.040 7.093 21.515 1.00 91.50 104 ASN A CA 1
ATOM 857 C C . ASN A 1 104 ? -13.890 5.853 21.188 1.00 91.50 104 ASN A C 1
ATOM 859 O O . ASN A 1 104 ? -13.370 4.738 21.119 1.00 91.50 104 ASN A O 1
ATOM 863 N N . ASP A 1 105 ? -15.186 6.031 20.934 1.00 92.12 105 ASP A N 1
ATOM 864 C CA . ASP A 1 105 ? -16.110 4.920 20.661 1.00 92.12 105 ASP A CA 1
ATOM 865 C C . ASP A 1 105 ? -15.726 4.044 19.460 1.00 92.12 105 ASP A C 1
ATOM 867 O O . ASP A 1 105 ? -16.143 2.887 19.395 1.00 92.12 105 ASP A O 1
ATOM 871 N N . ARG A 1 106 ? -14.904 4.547 18.527 1.00 93.19 106 ARG A N 1
ATOM 872 C CA . ARG A 1 106 ? -14.401 3.754 17.395 1.00 93.19 106 ARG A CA 1
ATOM 873 C C . ARG A 1 106 ? -13.309 2.776 17.805 1.00 93.19 106 ARG A C 1
ATOM 875 O O . ARG A 1 106 ? -13.174 1.741 17.167 1.00 93.19 106 ARG A O 1
ATOM 882 N N . TRP A 1 107 ? -12.537 3.089 18.842 1.00 93.56 107 TRP A N 1
ATOM 883 C CA . TRP A 1 107 ? -11.372 2.306 19.273 1.00 93.56 107 TRP A CA 1
ATOM 884 C C . TRP A 1 107 ? -11.554 1.647 20.640 1.00 93.56 107 TRP A C 1
ATOM 886 O O . TRP A 1 107 ? -10.728 0.823 21.029 1.00 93.56 107 TRP A O 1
ATOM 896 N N . LYS A 1 108 ? -12.622 1.991 21.370 1.00 92.56 108 LYS A N 1
ATOM 897 C CA . LYS A 1 108 ? -12.863 1.616 22.772 1.00 92.56 108 LYS A CA 1
ATOM 898 C C . LYS A 1 108 ? -12.647 0.128 23.053 1.00 92.56 108 LYS A C 1
ATOM 900 O O . LYS A 1 108 ? -12.019 -0.209 24.050 1.00 92.56 108 LYS A O 1
ATOM 905 N N . SER A 1 109 ? -13.099 -0.748 22.155 1.00 91.94 109 SER A N 1
ATOM 906 C CA . SER A 1 109 ? -12.989 -2.204 22.313 1.00 91.94 109 SER A CA 1
ATOM 907 C C . SER A 1 109 ? -11.556 -2.741 22.235 1.00 91.94 109 SER A C 1
ATOM 909 O O . SER A 1 109 ? -11.278 -3.803 22.782 1.00 91.94 109 SER A O 1
ATOM 911 N N . ILE A 1 110 ? -10.641 -2.031 21.565 1.00 93.38 110 ILE A N 1
ATOM 912 C CA . ILE A 1 110 ? -9.268 -2.502 21.312 1.00 93.38 110 ILE A CA 1
ATOM 913 C C . ILE A 1 110 ? -8.174 -1.571 21.851 1.00 93.38 110 ILE A C 1
ATOM 915 O O . ILE A 1 110 ? -7.002 -1.944 21.832 1.00 93.38 110 ILE A O 1
ATOM 919 N N . ALA A 1 111 ? -8.529 -0.387 22.355 1.00 91.56 111 ALA A N 1
ATOM 920 C CA . ALA A 1 111 ? -7.584 0.662 22.735 1.00 91.56 111 ALA A CA 1
ATOM 92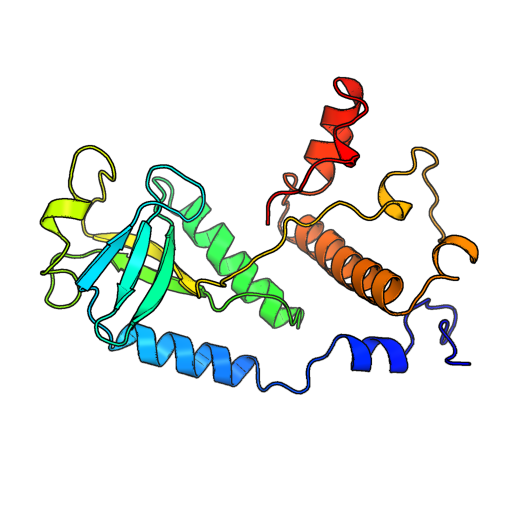1 C C . ALA A 1 111 ? -6.538 0.198 23.765 1.00 91.56 111 ALA A C 1
ATOM 923 O O . ALA A 1 111 ? -5.340 0.339 23.526 1.00 91.56 111 ALA A O 1
ATOM 924 N N . ASN A 1 112 ? -6.977 -0.441 24.857 1.00 87.50 112 ASN A N 1
ATOM 925 C CA . ASN A 1 112 ? -6.086 -0.930 25.923 1.00 87.50 112 ASN A CA 1
ATOM 926 C C . ASN A 1 112 ? -5.075 -1.974 25.420 1.00 87.50 112 ASN A C 1
ATOM 928 O O . ASN A 1 112 ? -3.951 -2.069 25.912 1.00 87.50 112 ASN A O 1
ATOM 932 N N . LEU A 1 113 ? -5.470 -2.764 24.421 1.00 89.12 113 LEU A N 1
ATOM 933 C CA . LEU A 1 113 ? -4.614 -3.783 23.824 1.00 89.12 113 LEU A CA 1
ATOM 934 C C . LEU A 1 113 ? -3.610 -3.161 22.843 1.00 89.12 113 LEU A C 1
ATOM 936 O O . LEU A 1 113 ? -2.472 -3.614 22.773 1.00 89.12 113 LEU A O 1
ATOM 940 N N . LEU A 1 114 ? -3.988 -2.102 22.121 1.00 89.62 114 LEU A N 1
ATOM 941 C CA . LEU A 1 114 ? -3.090 -1.370 21.218 1.00 89.62 114 LEU A CA 1
ATOM 942 C C . LEU A 1 114 ? -2.036 -0.537 21.964 1.00 89.62 114 LEU A C 1
ATOM 944 O O . LEU A 1 114 ? -0.984 -0.226 21.402 1.00 89.62 114 LEU A O 1
ATOM 948 N N . THR A 1 115 ? -2.254 -0.215 23.233 1.00 86.44 115 THR A N 1
ATOM 949 C CA . THR A 1 115 ? -1.252 0.456 24.075 1.00 86.44 115 THR A CA 1
ATOM 950 C C . THR A 1 115 ? -0.261 -0.508 24.732 1.00 86.44 115 THR A C 1
ATOM 952 O O . THR A 1 115 ? 0.663 -0.057 25.403 1.00 86.44 115 THR A O 1
ATOM 955 N N . ASN A 1 116 ? -0.422 -1.825 24.551 1.00 83.81 116 ASN A N 1
ATOM 956 C CA . ASN A 1 116 ? 0.439 -2.821 25.185 1.00 83.81 116 ASN A CA 1
ATOM 957 C C . ASN A 1 116 ? 1.897 -2.777 24.675 1.00 83.81 116 ASN A C 1
ATOM 959 O O . ASN A 1 116 ? 2.236 -2.100 23.699 1.00 83.81 116 ASN A O 1
ATOM 963 N N . ASN A 1 117 ? 2.765 -3.563 25.317 1.00 65.00 117 ASN A N 1
ATOM 964 C CA . ASN A 1 117 ? 4.206 -3.577 25.047 1.00 65.00 117 ASN A CA 1
ATOM 965 C C . ASN A 1 117 ? 4.600 -3.975 23.613 1.00 65.00 117 ASN A C 1
ATOM 967 O O . ASN A 1 117 ? 5.721 -3.672 23.207 1.00 65.00 117 ASN A O 1
ATOM 971 N N . GLN A 1 118 ? 3.725 -4.629 22.843 1.00 74.19 118 GLN A N 1
ATOM 972 C CA . GLN A 1 118 ? 4.040 -5.102 21.491 1.00 74.19 118 GLN A CA 1
ATOM 973 C C . GLN A 1 118 ? 3.746 -4.051 20.412 1.00 74.19 118 GLN A C 1
ATOM 975 O O . GLN A 1 118 ? 4.501 -3.921 19.453 1.00 74.19 118 GLN A O 1
ATOM 980 N N . THR A 1 119 ? 2.642 -3.311 20.527 1.00 82.12 119 THR A N 1
ATOM 981 C CA . THR A 1 119 ? 2.273 -2.230 19.590 1.00 82.12 119 THR A CA 1
ATOM 982 C C . THR A 1 119 ? 2.862 -0.888 20.000 1.00 82.12 119 THR A C 1
ATOM 984 O O . THR A 1 119 ? 3.365 -0.156 19.145 1.0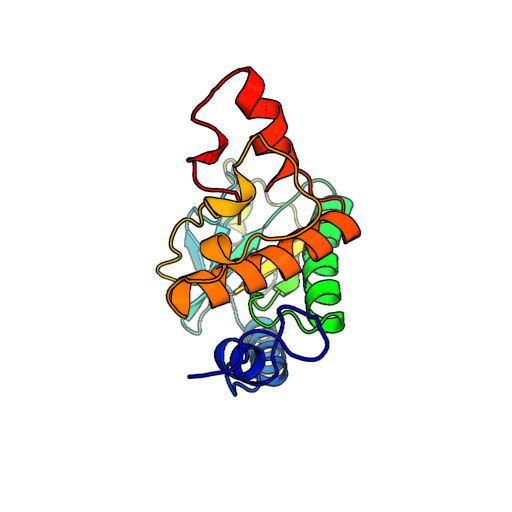0 82.12 119 THR A O 1
ATOM 987 N N . LYS A 1 120 ? 2.768 -0.550 21.294 1.00 88.25 120 LYS A N 1
ATOM 988 C CA . LYS A 1 120 ? 3.117 0.763 21.859 1.00 88.25 120 LYS A CA 1
ATOM 989 C C . LYS A 1 120 ? 2.482 1.941 21.099 1.00 88.25 120 LYS A C 1
ATOM 991 O O . LYS A 1 120 ? 3.131 2.969 20.897 1.00 88.25 120 LYS A O 1
ATOM 996 N N . TRP A 1 121 ? 1.236 1.794 20.633 1.00 92.94 121 TRP A N 1
ATOM 997 C CA . TRP A 1 121 ? 0.549 2.891 19.948 1.00 92.94 121 TRP A CA 1
ATOM 998 C C . TRP A 1 121 ? 0.242 4.009 20.939 1.00 92.94 121 TRP A C 1
ATOM 1000 O O . TRP A 1 121 ? -0.306 3.766 22.013 1.00 92.94 121 TRP A O 1
ATOM 1010 N N . LYS A 1 122 ? 0.591 5.240 20.566 1.00 92.19 122 LYS A N 1
ATOM 1011 C CA . LYS A 1 122 ? 0.306 6.440 21.356 1.00 92.19 122 LYS A CA 1
ATOM 1012 C C . LYS A 1 122 ? -0.957 7.117 20.848 1.00 92.19 122 LYS A C 1
ATOM 1014 O O . LYS A 1 122 ? -1.165 7.182 19.639 1.00 92.19 122 LYS A O 1
ATOM 1019 N N . THR A 1 123 ? -1.765 7.640 21.764 1.00 92.31 123 THR A N 1
ATOM 1020 C CA . THR A 1 123 ? -2.911 8.492 21.427 1.00 92.31 123 THR A CA 1
ATOM 1021 C C . THR A 1 123 ? -2.466 9.748 20.679 1.00 92.31 123 THR A C 1
ATOM 1023 O O . THR A 1 123 ? -1.301 10.144 20.732 1.00 92.31 123 THR A O 1
ATOM 1026 N N . ASN A 1 124 ? -3.402 10.359 19.955 1.00 91.56 124 ASN A N 1
ATOM 1027 C CA . ASN A 1 124 ? -3.178 11.508 19.087 1.00 91.56 124 ASN A CA 1
ATOM 1028 C C . ASN A 1 124 ? -2.115 11.279 17.994 1.00 91.56 124 ASN A C 1
ATOM 1030 O O . ASN A 1 124 ? -1.479 12.219 17.516 1.00 91.56 124 ASN A O 1
ATOM 1034 N N . LYS A 1 125 ? -1.898 10.020 17.595 1.00 92.25 125 LYS A N 1
ATOM 1035 C CA . LYS A 1 125 ? -0.960 9.672 16.527 1.00 92.25 125 LYS A CA 1
ATOM 1036 C C . LYS A 1 125 ? -1.700 9.382 15.231 1.00 92.25 125 LYS A C 1
ATOM 1038 O O . LYS A 1 125 ? -2.620 8.566 15.210 1.00 92.25 125 LYS A O 1
ATOM 1043 N N . THR A 1 126 ? -1.267 10.020 14.148 1.00 93.81 126 THR A N 1
ATOM 1044 C CA . THR A 1 126 ? -1.725 9.695 12.796 1.00 93.81 126 THR A CA 1
ATOM 1045 C C . THR A 1 126 ? -1.218 8.315 12.394 1.00 93.81 126 THR A C 1
ATOM 1047 O O . THR A 1 126 ? -0.044 7.995 12.579 1.00 93.81 126 THR A O 1
ATOM 1050 N N . ILE A 1 127 ? -2.105 7.500 11.840 1.00 94.50 127 ILE A N 1
ATOM 1051 C CA . ILE A 1 127 ? -1.808 6.183 11.286 1.00 94.50 127 ILE A CA 1
ATOM 1052 C C . ILE A 1 127 ? -2.354 6.105 9.863 1.00 94.50 127 ILE A C 1
ATOM 1054 O O . ILE A 1 127 ? -3.375 6.720 9.543 1.00 94.50 127 ILE A O 1
ATOM 1058 N N . VAL A 1 128 ? -1.668 5.338 9.020 1.00 96.06 128 VAL A N 1
ATOM 1059 C CA . VAL A 1 128 ? -2.123 5.051 7.657 1.00 96.06 128 VAL A CA 1
ATOM 1060 C C . VAL A 1 128 ? -3.009 3.815 7.698 1.00 96.06 128 VAL A C 1
ATOM 1062 O O . VAL A 1 128 ? -2.638 2.810 8.308 1.00 96.06 128 VAL A O 1
ATOM 1065 N N . LEU A 1 129 ? -4.174 3.888 7.066 1.00 96.44 129 LEU A N 1
ATOM 1066 C CA . LEU A 1 129 ? -5.072 2.766 6.843 1.00 96.44 129 LEU A CA 1
ATOM 1067 C C . LEU A 1 129 ? -5.095 2.445 5.356 1.00 96.44 129 LEU A C 1
ATOM 1069 O O . LEU A 1 129 ? -5.488 3.292 4.561 1.00 96.44 129 LEU A O 1
ATOM 1073 N N . THR A 1 130 ? -4.764 1.211 5.002 1.00 95.69 130 THR A N 1
ATOM 1074 C CA . THR A 1 130 ? -4.845 0.705 3.628 1.00 95.69 130 THR A CA 1
ATOM 1075 C C . THR A 1 130 ? -5.780 -0.493 3.590 1.00 95.69 130 THR A C 1
ATOM 1077 O O . THR A 1 130 ? -5.726 -1.351 4.480 1.00 95.69 130 THR A O 1
ATOM 1080 N N . LYS A 1 131 ? -6.648 -0.565 2.575 1.00 95.00 131 LYS A N 1
ATOM 1081 C CA . LYS A 1 131 ? -7.531 -1.719 2.357 1.00 95.00 131 LYS A CA 1
ATOM 1082 C C . LYS A 1 131 ? -6.702 -3.003 2.351 1.00 95.00 131 LYS A C 1
ATOM 1084 O O . LYS A 1 131 ? -5.690 -3.086 1.662 1.00 95.00 131 LYS A O 1
ATOM 1089 N N . TYR A 1 132 ? -7.102 -4.000 3.138 1.00 94.31 132 TYR 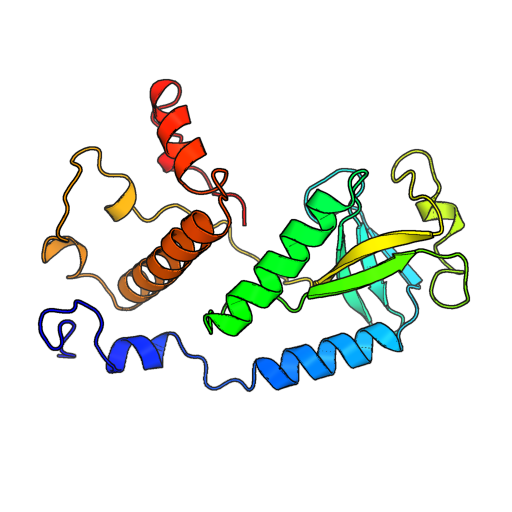A N 1
ATOM 1090 C CA . TYR A 1 132 ? -6.421 -5.289 3.111 1.00 94.31 132 TYR A CA 1
ATOM 1091 C C . TYR A 1 132 ? -6.816 -6.057 1.850 1.00 94.31 132 TYR A C 1
ATOM 1093 O O . TYR A 1 132 ? -8.001 -6.156 1.532 1.00 94.31 132 TYR A O 1
ATOM 1101 N N . MET A 1 133 ? -5.827 -6.621 1.162 1.00 90.12 133 MET A N 1
ATOM 1102 C CA . MET A 1 133 ? -6.038 -7.501 0.020 1.00 90.12 133 MET A CA 1
ATOM 1103 C C . MET A 1 133 ? -5.643 -8.925 0.402 1.00 90.12 133 MET A C 1
ATOM 1105 O O . MET A 1 133 ? -4.542 -9.173 0.898 1.00 90.12 133 MET A O 1
ATOM 1109 N N . GLU A 1 134 ? -6.573 -9.854 0.204 1.00 88.69 134 GLU A N 1
ATOM 1110 C CA . GLU A 1 134 ? -6.341 -11.272 0.451 1.00 88.69 134 GLU A CA 1
ATOM 1111 C C . GLU A 1 134 ? -5.579 -11.904 -0.709 1.00 88.69 134 GLU A C 1
ATOM 1113 O O . GLU A 1 134 ? -5.704 -11.478 -1.854 1.00 88.69 134 GLU A O 1
ATOM 1118 N N . ASN A 1 135 ? -4.817 -12.955 -0.406 1.00 85.94 135 ASN A N 1
ATOM 1119 C CA . ASN A 1 135 ? -4.144 -13.785 -1.408 1.00 85.94 135 ASN A CA 1
ATOM 1120 C C . ASN A 1 135 ? -3.175 -13.011 -2.321 1.00 85.94 135 ASN A C 1
ATOM 1122 O O . ASN A 1 135 ? -2.978 -13.388 -3.477 1.00 85.94 135 ASN A O 1
ATOM 1126 N N . LEU A 1 136 ? -2.544 -11.954 -1.790 1.00 82.56 136 LEU A N 1
ATOM 1127 C CA . LEU A 1 136 ? -1.439 -11.274 -2.463 1.00 82.56 136 LEU A CA 1
ATOM 1128 C C . LEU A 1 136 ? -0.335 -12.283 -2.779 1.00 82.56 136 LEU A C 1
ATOM 1130 O O . LEU A 1 136 ? 0.172 -12.974 -1.892 1.00 82.56 136 LEU A O 1
ATOM 1134 N N . LYS A 1 137 ? 0.037 -12.351 -4.055 1.00 83.50 137 LYS A N 1
ATOM 1135 C CA . LYS A 1 137 ? 1.178 -13.139 -4.505 1.00 83.50 137 LYS A CA 1
ATOM 1136 C C . LYS A 1 137 ? 2.439 -12.281 -4.408 1.00 83.50 137 LYS A C 1
ATOM 1138 O O . LYS A 1 137 ? 2.370 -11.090 -4.715 1.00 83.50 137 LYS A O 1
ATOM 1143 N N . PRO A 1 138 ? 3.579 -12.850 -3.986 1.00 85.19 138 PRO A N 1
ATOM 1144 C CA . PRO A 1 138 ? 4.847 -12.142 -4.061 1.00 85.19 138 PRO A CA 1
ATOM 1145 C C . PRO A 1 138 ? 5.143 -11.760 -5.518 1.00 85.19 138 PRO A C 1
ATOM 1147 O O . PRO A 1 138 ? 5.025 -12.608 -6.404 1.00 85.19 138 PRO A O 1
ATOM 1150 N N . THR A 1 139 ? 5.519 -10.505 -5.761 1.00 87.06 139 THR A N 1
ATOM 1151 C CA . THR A 1 139 ? 5.912 -10.040 -7.099 1.00 87.06 139 THR A CA 1
ATOM 1152 C C . THR A 1 139 ? 7.420 -10.186 -7.257 1.00 87.06 139 THR A C 1
ATOM 1154 O O . THR A 1 139 ? 8.177 -9.872 -6.339 1.00 87.06 139 THR A O 1
ATOM 1157 N N . LEU A 1 140 ? 7.856 -10.668 -8.418 1.00 90.50 140 LEU A N 1
ATOM 1158 C CA . LEU A 1 140 ? 9.265 -10.785 -8.786 1.00 90.50 140 LEU A CA 1
ATOM 1159 C C . LEU A 1 140 ? 9.609 -9.714 -9.820 1.00 90.50 140 LEU A C 1
ATOM 1161 O O . LEU A 1 140 ? 8.767 -9.381 -10.648 1.00 90.50 140 LEU A O 1
ATOM 1165 N N . ILE A 1 141 ? 10.853 -9.231 -9.826 1.00 90.31 141 ILE A N 1
ATOM 1166 C CA . ILE A 1 141 ? 11.346 -8.349 -10.897 1.00 90.31 141 ILE A CA 1
ATOM 1167 C C . ILE A 1 141 ? 11.263 -9.113 -12.230 1.00 90.31 141 ILE A C 1
ATOM 1169 O O . ILE A 1 141 ? 11.774 -10.231 -12.285 1.00 90.31 141 ILE A O 1
ATOM 1173 N N . PRO A 1 142 ? 10.666 -8.589 -13.311 1.00 89.38 142 PRO A N 1
ATOM 1174 C CA . PRO A 1 142 ? 10.618 -9.262 -14.605 1.00 89.38 142 PRO A CA 1
ATOM 1175 C C . PRO A 1 142 ? 12.014 -9.607 -15.112 1.00 89.38 142 PRO A C 1
ATOM 1177 O O . PRO A 1 142 ? 12.947 -8.820 -14.959 1.00 89.38 142 PRO A O 1
ATOM 1180 N N . ARG A 1 143 ? 12.175 -10.780 -15.738 1.00 87.00 143 ARG A N 1
ATOM 1181 C CA . ARG A 1 143 ? 13.487 -11.267 -16.211 1.00 87.00 143 ARG A CA 1
ATOM 1182 C C . ARG A 1 143 ? 14.172 -10.281 -17.160 1.00 87.00 143 ARG A C 1
ATOM 1184 O O . ARG A 1 143 ? 15.388 -10.131 -17.103 1.00 87.00 143 ARG A O 1
ATOM 1191 N N . GLN A 1 144 ? 13.383 -9.572 -17.958 1.00 84.50 144 GLN A N 1
ATOM 1192 C CA . GLN A 1 144 ? 13.809 -8.529 -18.885 1.00 84.50 144 GLN A CA 1
ATOM 1193 C C . GLN A 1 144 ? 14.562 -7.393 -18.168 1.00 84.50 144 GLN A C 1
ATOM 1195 O O . GLN A 1 144 ? 15.522 -6.855 -18.711 1.00 84.50 144 GLN A O 1
ATOM 1200 N N . PHE A 1 145 ? 14.199 -7.077 -16.918 1.00 84.25 145 PHE A N 1
ATOM 1201 C CA . PHE A 1 145 ? 14.854 -6.038 -16.113 1.00 84.25 145 PHE A CA 1
ATOM 1202 C C . PHE A 1 145 ? 16.018 -6.547 -15.253 1.00 84.25 145 PHE A C 1
ATOM 1204 O O . PHE A 1 145 ? 16.678 -5.746 -14.595 1.00 84.25 145 PHE A O 1
ATOM 1211 N N . ARG A 1 146 ? 16.300 -7.857 -15.251 1.00 85.38 146 ARG A N 1
ATOM 1212 C CA . ARG A 1 146 ? 17.425 -8.448 -14.498 1.00 85.38 146 ARG A CA 1
ATOM 1213 C C . ARG A 1 146 ? 18.722 -8.510 -15.304 1.00 85.38 146 ARG A C 1
ATOM 1215 O O . ARG A 1 146 ? 19.759 -8.883 -14.770 1.00 85.38 146 ARG A O 1
ATOM 1222 N N . SER A 1 147 ? 18.673 -8.219 -16.603 1.00 74.44 147 SER A N 1
ATOM 1223 C CA . SER A 1 147 ? 19.838 -8.375 -17.471 1.00 74.44 147 SER A CA 1
ATOM 1224 C C . SER A 1 147 ? 20.947 -7.384 -17.118 1.00 74.44 147 SER A C 1
ATOM 1226 O O . SER A 1 147 ? 20.732 -6.175 -17.058 1.00 74.44 147 SER A O 1
ATOM 1228 N N . GLN A 1 148 ? 22.172 -7.895 -16.980 1.00 68.38 148 GLN A N 1
ATOM 1229 C CA . GLN A 1 148 ? 23.369 -7.069 -16.797 1.00 68.38 148 GLN A CA 1
ATOM 1230 C C . GLN A 1 148 ? 23.739 -6.292 -18.067 1.00 68.38 148 GLN A C 1
ATOM 1232 O O . GLN A 1 148 ? 24.432 -5.273 -17.997 1.00 68.38 148 GLN A O 1
ATOM 1237 N N . THR A 1 149 ? 23.262 -6.730 -19.242 1.00 72.50 149 THR A N 1
ATOM 1238 C CA . THR A 1 149 ? 23.436 -5.958 -20.474 1.00 72.50 149 THR A CA 1
ATOM 1239 C C . THR A 1 149 ? 22.456 -4.792 -20.462 1.00 72.50 149 THR A C 1
ATOM 1241 O O . THR A 1 149 ? 21.314 -4.931 -20.897 1.00 72.50 149 THR A O 1
ATOM 1244 N N . LYS A 1 150 ? 22.904 -3.643 -19.951 1.00 68.62 150 LYS A N 1
ATOM 1245 C CA . LYS A 1 150 ? 22.134 -2.396 -19.961 1.00 68.62 150 LYS A CA 1
ATOM 1246 C C . LYS A 1 150 ? 21.877 -1.976 -21.405 1.00 68.62 150 LYS A C 1
ATOM 1248 O O . LYS A 1 150 ? 22.818 -1.712 -22.153 1.00 68.62 150 LYS A O 1
ATOM 1253 N N . ARG A 1 151 ? 20.608 -1.924 -21.798 1.00 71.88 151 ARG A N 1
ATOM 1254 C CA . ARG A 1 151 ? 20.169 -1.495 -23.130 1.00 71.88 151 ARG A CA 1
ATOM 1255 C C . ARG A 1 151 ? 19.158 -0.374 -22.969 1.00 71.88 151 ARG A C 1
ATOM 1257 O O . ARG A 1 151 ? 18.347 -0.403 -22.052 1.00 71.88 151 ARG A O 1
ATOM 1264 N N . LEU A 1 152 ? 19.228 0.609 -23.861 1.00 65.12 152 LEU A N 1
ATOM 1265 C CA . LEU A 1 152 ? 18.280 1.727 -23.897 1.00 65.12 152 LEU A CA 1
ATOM 1266 C C . LEU A 1 152 ? 17.001 1.385 -24.670 1.00 65.12 152 LEU A C 1
ATOM 1268 O O . LEU A 1 152 ? 15.994 2.060 -24.497 1.00 65.12 152 LEU A O 1
ATOM 1272 N N . TYR A 1 153 ? 17.040 0.344 -25.507 1.00 65.62 153 TYR A N 1
ATOM 1273 C CA . TYR A 1 153 ? 15.922 -0.071 -26.347 1.00 65.62 153 TYR A CA 1
ATOM 1274 C C . TYR A 1 153 ? 15.566 -1.533 -26.064 1.00 65.62 153 TYR A C 1
ATOM 1276 O O . TYR A 1 153 ? 16.484 -2.364 -26.003 1.00 65.62 153 TYR A O 1
ATOM 1284 N N . PRO A 1 154 ? 14.271 -1.863 -25.906 1.00 65.31 154 PRO A N 1
ATOM 1285 C CA . PRO A 1 154 ? 13.837 -3.249 -25.812 1.00 65.31 154 PRO A CA 1
ATOM 1286 C C . PRO A 1 154 ? 14.140 -3.968 -27.131 1.00 65.31 154 PRO A C 1
ATOM 1288 O O . PRO A 1 154 ? 13.996 -3.392 -28.212 1.00 65.31 154 PRO A O 1
ATOM 1291 N N . ILE A 1 155 ? 14.573 -5.227 -27.055 1.00 71.81 155 ILE A N 1
ATOM 1292 C CA . ILE A 1 155 ? 14.687 -6.077 -28.246 1.00 71.81 155 ILE A CA 1
ATOM 1293 C C . ILE A 1 155 ? 13.344 -6.756 -28.514 1.00 71.81 155 ILE A C 1
ATOM 1295 O O . ILE A 1 155 ? 12.597 -7.055 -27.586 1.00 71.81 155 ILE A O 1
ATOM 1299 N N . TYR A 1 156 ? 13.034 -7.014 -29.786 1.00 68.75 156 TYR A N 1
ATOM 1300 C CA . TYR A 1 156 ? 11.765 -7.633 -30.184 1.00 68.75 156 TYR A CA 1
ATOM 1301 C C . TYR A 1 156 ? 11.476 -8.935 -29.416 1.00 68.75 156 TYR A C 1
ATOM 1303 O O . TYR A 1 156 ? 10.339 -9.165 -29.018 1.00 68.75 156 TYR A O 1
ATOM 1311 N N . ASP A 1 157 ? 12.501 -9.739 -29.128 1.00 72.06 157 ASP A N 1
ATOM 1312 C CA . ASP A 1 157 ? 12.362 -11.002 -28.391 1.00 72.06 157 ASP A CA 1
ATOM 1313 C C . ASP A 1 157 ? 11.900 -10.822 -26.932 1.00 72.06 157 ASP A C 1
ATOM 1315 O O . ASP A 1 157 ? 11.174 -11.673 -26.409 1.00 72.06 157 ASP A O 1
ATOM 1319 N N . ASP A 1 158 ? 12.240 -9.699 -26.284 1.00 71.62 158 ASP A N 1
ATOM 1320 C CA . ASP A 1 158 ? 11.761 -9.380 -24.928 1.00 71.62 158 ASP A CA 1
ATOM 1321 C C . ASP A 1 158 ? 10.246 -9.137 -24.910 1.00 71.62 158 ASP A C 1
ATOM 1323 O O . ASP A 1 158 ? 9.600 -9.314 -23.875 1.00 71.62 158 ASP A O 1
ATOM 1327 N N . LEU A 1 159 ? 9.691 -8.743 -26.061 1.00 71.12 159 LEU A N 1
ATOM 1328 C CA . LEU A 1 159 ? 8.301 -8.335 -26.252 1.00 71.12 159 LEU A CA 1
ATOM 1329 C C . LEU A 1 159 ? 7.476 -9.351 -27.050 1.00 71.12 159 LEU A C 1
ATOM 1331 O O . LEU A 1 159 ? 6.248 -9.296 -27.011 1.00 71.12 159 LEU A O 1
ATOM 1335 N N . ASN A 1 160 ? 8.118 -10.307 -27.728 1.00 74.75 160 ASN A N 1
ATOM 1336 C CA . ASN A 1 160 ? 7.476 -11.464 -28.352 1.00 74.75 160 ASN A CA 1
ATOM 1337 C C . ASN A 1 160 ? 7.095 -12.505 -27.285 1.00 74.75 160 ASN A C 1
ATOM 1339 O O . ASN A 1 160 ? 7.531 -13.656 -27.295 1.00 74.75 160 ASN A O 1
ATOM 1343 N N . GLN A 1 161 ? 6.324 -12.048 -26.306 1.00 76.75 161 GLN A N 1
ATOM 1344 C CA . GLN A 1 161 ? 5.900 -12.799 -25.138 1.00 76.75 161 GLN A CA 1
ATOM 1345 C C . GLN A 1 161 ? 4.380 -12.944 -25.150 1.00 76.75 161 GLN A C 1
ATOM 1347 O O . GLN A 1 161 ? 3.671 -12.356 -25.969 1.00 76.75 161 GLN A O 1
ATOM 1352 N N . ASN A 1 162 ? 3.852 -13.753 -24.236 1.00 82.75 162 ASN A N 1
ATOM 1353 C CA . ASN A 1 162 ? 2.407 -13.827 -24.068 1.00 82.75 162 ASN A CA 1
ATOM 1354 C C . ASN A 1 162 ? 1.851 -12.502 -23.503 1.00 82.75 162 ASN A C 1
ATOM 1356 O O . ASN A 1 162 ? 2.568 -11.709 -22.890 1.00 82.75 162 ASN A O 1
ATOM 1360 N N . GLN A 1 163 ? 0.545 -12.285 -23.679 1.00 79.44 163 GLN A N 1
ATOM 1361 C CA . GLN A 1 163 ? -0.128 -11.065 -23.220 1.00 79.44 163 GLN A CA 1
ATOM 1362 C C . GLN A 1 163 ? 0.092 -10.802 -21.722 1.00 79.44 163 GLN A C 1
ATOM 1364 O O . GLN A 1 163 ? 0.255 -9.659 -21.322 1.00 79.44 163 GLN A O 1
ATOM 1369 N N . THR A 1 164 ? 0.137 -11.850 -20.895 1.00 82.06 164 THR A N 1
ATOM 1370 C CA . THR A 1 164 ? 0.329 -11.732 -19.443 1.00 82.06 164 THR A CA 1
ATOM 1371 C C . THR A 1 164 ? 1.681 -11.122 -19.078 1.00 82.06 164 THR A C 1
ATOM 1373 O O . THR A 1 164 ? 1.728 -10.224 -18.245 1.00 82.06 164 THR A O 1
ATOM 1376 N N . ILE A 1 165 ? 2.766 -11.572 -19.715 1.00 84.00 165 ILE A N 1
ATOM 1377 C CA . ILE A 1 165 ? 4.115 -11.034 -19.499 1.00 84.00 165 ILE A CA 1
ATOM 1378 C C . ILE A 1 165 ? 4.180 -9.583 -19.977 1.00 84.00 165 ILE A C 1
ATOM 1380 O O . ILE A 1 165 ? 4.764 -8.741 -19.305 1.00 84.00 165 ILE A O 1
ATOM 1384 N N . ILE A 1 166 ? 3.548 -9.267 -21.109 1.00 82.44 166 ILE A N 1
ATOM 1385 C CA . ILE A 1 166 ? 3.499 -7.893 -21.625 1.00 82.44 166 ILE A CA 1
ATOM 1386 C C . ILE A 1 166 ? 2.751 -6.970 -20.650 1.00 82.44 166 ILE A C 1
ATOM 1388 O O . ILE A 1 166 ? 3.247 -5.892 -20.330 1.00 82.44 166 ILE A O 1
ATOM 1392 N N . SER A 1 167 ? 1.600 -7.401 -20.124 1.00 81.31 167 SER A N 1
ATOM 1393 C CA . SER A 1 167 ? 0.863 -6.651 -19.101 1.00 81.31 167 SER A CA 1
ATOM 1394 C C . SER A 1 167 ? 1.690 -6.454 -17.826 1.00 81.31 167 SER A C 1
ATOM 1396 O O . SER A 1 167 ? 1.667 -5.370 -17.250 1.00 81.31 167 SER A O 1
ATOM 1398 N N . GLU A 1 168 ? 2.453 -7.465 -17.402 1.00 85.50 168 GLU A N 1
ATOM 1399 C CA . GLU A 1 168 ? 3.374 -7.351 -16.266 1.00 85.50 168 GLU A CA 1
ATOM 1400 C C . GLU A 1 168 ? 4.486 -6.323 -16.540 1.00 85.50 168 GLU A C 1
ATOM 1402 O O . GLU A 1 168 ? 4.739 -5.461 -15.702 1.00 85.50 168 GLU A O 1
ATOM 1407 N N . LEU A 1 169 ? 5.112 -6.343 -17.720 1.00 85.69 169 LEU A N 1
ATOM 1408 C CA . LEU A 1 169 ? 6.169 -5.391 -18.087 1.00 85.69 169 LEU A CA 1
ATOM 1409 C C . LEU A 1 169 ? 5.690 -3.936 -18.106 1.00 85.69 169 LEU A C 1
ATOM 1411 O O . LEU A 1 169 ? 6.444 -3.043 -17.714 1.00 85.69 169 LEU A O 1
ATOM 1415 N N . ILE A 1 170 ? 4.450 -3.691 -18.531 1.00 83.06 170 ILE A N 1
ATOM 1416 C CA . ILE A 1 170 ? 3.854 -2.349 -18.505 1.00 83.06 170 ILE A CA 1
ATOM 1417 C C . ILE A 1 170 ? 3.595 -1.905 -17.069 1.00 83.06 170 ILE A C 1
ATOM 1419 O O . ILE A 1 170 ? 4.053 -0.834 -16.684 1.00 83.06 170 ILE A O 1
ATOM 1423 N N . GLN A 1 171 ? 2.976 -2.757 -16.245 1.00 86.00 171 GLN A N 1
ATOM 1424 C CA . GLN A 1 171 ? 2.770 -2.446 -14.825 1.00 86.00 171 GLN A CA 1
ATOM 1425 C C . GLN A 1 171 ? 4.091 -2.129 -14.117 1.00 86.00 171 GLN A C 1
ATOM 1427 O O . GLN A 1 171 ? 4.159 -1.209 -13.307 1.00 86.00 171 GLN A O 1
ATOM 1432 N N . TRP A 1 172 ? 5.159 -2.859 -14.440 1.00 88.94 172 TRP A N 1
ATOM 1433 C CA . TRP A 1 172 ? 6.488 -2.584 -13.906 1.00 88.94 172 TRP A CA 1
ATOM 1434 C C . TRP A 1 172 ? 7.115 -1.304 -14.459 1.00 88.94 172 TRP A C 1
ATOM 1436 O O . TRP A 1 172 ? 7.848 -0.640 -13.733 1.00 88.94 172 TRP A O 1
ATOM 1446 N N . SER A 1 173 ? 6.830 -0.932 -15.705 1.00 86.56 173 SER A N 1
ATOM 1447 C CA . SER A 1 173 ? 7.305 0.321 -16.297 1.00 86.56 173 SER A CA 1
ATOM 1448 C C . SER A 1 173 ? 6.663 1.533 -15.611 1.00 86.56 173 SER A C 1
ATOM 1450 O O . SER A 1 173 ? 7.387 2.441 -15.195 1.00 86.56 173 SER A O 1
ATOM 1452 N N . ASP A 1 174 ? 5.348 1.498 -15.371 1.00 87.94 174 ASP A N 1
ATOM 1453 C CA . ASP A 1 174 ? 4.647 2.499 -14.553 1.00 87.94 174 ASP A CA 1
ATOM 1454 C C . ASP A 1 174 ? 5.238 2.572 -13.143 1.00 87.94 174 ASP A C 1
ATOM 1456 O O . ASP A 1 174 ? 5.488 3.655 -12.609 1.00 87.94 174 ASP A O 1
ATOM 1460 N N . LEU A 1 175 ? 5.524 1.409 -12.552 1.00 89.94 175 LEU A N 1
ATOM 1461 C CA . LEU A 1 175 ? 6.081 1.303 -11.209 1.00 89.94 175 LEU A CA 1
ATOM 1462 C C . LEU A 1 175 ? 7.501 1.867 -11.104 1.00 89.94 175 LEU A C 1
ATOM 1464 O O . LEU A 1 175 ? 7.819 2.510 -10.110 1.00 89.94 175 LEU A O 1
ATOM 1468 N N . ILE A 1 176 ? 8.345 1.667 -12.119 1.00 90.00 176 ILE A N 1
ATOM 1469 C CA . ILE A 1 176 ? 9.709 2.212 -12.165 1.00 90.00 176 ILE A CA 1
ATOM 1470 C C . ILE A 1 176 ? 9.673 3.739 -12.255 1.00 90.00 176 ILE A C 1
ATOM 1472 O O . ILE A 1 176 ? 10.410 4.413 -11.533 1.00 90.00 176 ILE A O 1
ATOM 1476 N N . ILE A 1 177 ? 8.806 4.297 -13.106 1.00 90.50 177 ILE A N 1
ATOM 1477 C CA . ILE A 1 177 ? 8.620 5.753 -13.203 1.00 90.50 177 ILE A CA 1
ATOM 1478 C C . ILE A 1 177 ? 8.101 6.296 -11.870 1.00 90.50 177 ILE A C 1
ATOM 1480 O O . ILE A 1 177 ? 8.606 7.296 -11.358 1.00 90.50 177 ILE A O 1
ATOM 1484 N N . PHE A 1 178 ? 7.126 5.616 -11.273 1.00 92.94 178 PHE A N 1
ATOM 1485 C CA . PHE A 1 178 ? 6.571 5.983 -9.980 1.00 92.94 178 PHE A CA 1
ATOM 1486 C C . PHE A 1 178 ? 7.618 5.951 -8.854 1.00 92.94 178 PHE A C 1
ATOM 1488 O O . PHE A 1 178 ? 7.717 6.894 -8.064 1.00 92.94 178 PHE A O 1
ATOM 1495 N N . ASP A 1 179 ? 8.441 4.905 -8.798 1.00 92.38 179 ASP A N 1
ATOM 1496 C CA . ASP A 1 179 ? 9.519 4.761 -7.819 1.00 92.38 179 ASP A CA 1
ATOM 1497 C C . ASP A 1 179 ? 10.596 5.845 -8.021 1.00 92.38 179 ASP A C 1
ATOM 1499 O O . ASP A 1 179 ? 11.086 6.411 -7.044 1.00 92.38 179 ASP A O 1
ATOM 1503 N N . TYR A 1 180 ? 10.900 6.225 -9.268 1.00 93.00 180 TYR A N 1
ATOM 1504 C CA . TYR A 1 180 ? 11.784 7.357 -9.565 1.00 93.00 180 TYR A CA 1
ATOM 1505 C C . TYR A 1 180 ? 11.222 8.688 -9.041 1.00 93.00 180 TYR A C 1
ATOM 1507 O O . TYR A 1 180 ? 11.932 9.431 -8.365 1.00 93.00 180 TYR A O 1
ATOM 1515 N N . LEU A 1 181 ? 9.941 8.974 -9.298 1.00 93.56 181 LEU A N 1
ATOM 1516 C CA . LEU A 1 181 ? 9.282 10.209 -8.849 1.00 93.56 181 LEU A CA 1
ATOM 1517 C C . LEU A 1 181 ? 9.157 10.298 -7.323 1.00 93.56 181 LEU A C 1
ATOM 1519 O O . LEU A 1 181 ? 9.223 11.389 -6.759 1.00 93.56 181 LEU A O 1
ATOM 1523 N N . THR A 1 182 ? 8.965 9.162 -6.653 1.00 91.50 182 THR A N 1
ATOM 1524 C CA . THR A 1 182 ? 8.834 9.089 -5.188 1.00 91.50 182 THR A CA 1
ATOM 1525 C C . THR A 1 182 ? 10.171 8.920 -4.466 1.00 91.50 182 THR A C 1
ATOM 1527 O O . THR A 1 182 ? 10.219 9.036 -3.241 1.00 91.50 182 THR A O 1
ATOM 1530 N N . GLY A 1 183 ? 11.258 8.657 -5.198 1.00 91.31 183 GLY A N 1
ATOM 1531 C CA . GLY A 1 183 ? 12.562 8.329 -4.624 1.00 91.31 183 GLY A CA 1
ATOM 1532 C C . GLY A 1 183 ? 12.589 6.978 -3.900 1.00 91.31 183 GLY A C 1
ATOM 1533 O O . GLY A 1 183 ? 13.402 6.784 -2.996 1.00 91.31 183 GLY A O 1
ATOM 1534 N N . ASN A 1 184 ? 11.700 6.048 -4.253 1.00 90.44 184 ASN A N 1
ATOM 1535 C CA . ASN A 1 184 ? 11.641 4.721 -3.651 1.00 90.44 184 ASN A CA 1
ATOM 1536 C C . ASN A 1 184 ? 12.732 3.807 -4.229 1.00 90.44 184 ASN A C 1
ATOM 1538 O O . ASN A 1 184 ? 12.621 3.292 -5.341 1.00 90.44 184 ASN A O 1
ATOM 1542 N N . THR A 1 185 ? 13.789 3.564 -3.456 1.00 91.06 185 THR A N 1
ATOM 1543 C CA . THR A 1 185 ? 14.900 2.699 -3.879 1.00 91.06 185 THR A CA 1
ATOM 1544 C C . THR A 1 185 ? 14.735 1.239 -3.462 1.00 91.06 185 THR A C 1
ATOM 1546 O O . THR A 1 185 ? 15.471 0.389 -3.959 1.00 91.06 185 THR A O 1
ATOM 1549 N N . ASP A 1 186 ? 13.770 0.908 -2.599 1.00 87.62 186 ASP A N 1
ATOM 1550 C CA . ASP A 1 186 ? 13.659 -0.421 -1.981 1.00 87.62 186 ASP A CA 1
ATOM 1551 C C . ASP A 1 186 ? 13.282 -1.530 -2.969 1.00 87.62 186 ASP A C 1
ATOM 1553 O O . ASP A 1 186 ? 13.620 -2.694 -2.743 1.00 87.62 186 ASP A O 1
ATOM 1557 N N . ARG A 1 187 ? 12.596 -1.191 -4.067 1.00 88.69 187 ARG A N 1
ATOM 1558 C CA . ARG A 1 187 ? 12.038 -2.189 -4.984 1.00 88.69 187 ARG A CA 1
ATOM 1559 C C . ARG A 1 187 ? 13.048 -2.675 -6.024 1.00 88.69 187 ARG A C 1
ATOM 1561 O O . ARG A 1 187 ? 13.375 -3.856 -6.034 1.00 88.69 187 ARG A O 1
ATOM 1568 N N . MET A 1 188 ? 13.575 -1.786 -6.866 1.00 88.69 188 MET A N 1
ATOM 1569 C CA . MET A 1 188 ? 14.544 -2.143 -7.918 1.00 88.69 188 MET A CA 1
ATOM 1570 C C . MET A 1 188 ? 15.989 -1.860 -7.506 1.00 88.69 188 MET A C 1
ATOM 1572 O O . MET A 1 188 ? 16.826 -2.759 -7.499 1.00 88.69 188 MET A O 1
ATOM 1576 N N . ILE A 1 189 ? 16.282 -0.612 -7.137 1.00 89.69 189 ILE A N 1
ATOM 1577 C CA . ILE A 1 189 ? 17.655 -0.123 -6.951 1.00 89.69 189 ILE A CA 1
ATOM 1578 C C . ILE A 1 189 ? 18.386 -0.886 -5.846 1.00 89.69 189 ILE A C 1
ATOM 1580 O O . ILE A 1 189 ? 19.513 -1.330 -6.050 1.00 89.69 189 ILE A O 1
ATOM 1584 N N . ASN A 1 190 ? 17.740 -1.102 -4.701 1.00 90.44 190 ASN A N 1
ATOM 1585 C CA . ASN A 1 190 ? 18.336 -1.844 -3.597 1.00 90.44 190 ASN A CA 1
ATOM 1586 C C . ASN A 1 190 ? 18.595 -3.308 -3.974 1.00 90.44 190 ASN A C 1
ATOM 1588 O O . ASN A 1 190 ? 19.630 -3.845 -3.591 1.00 90.44 190 ASN A O 1
ATOM 1592 N N . ASN A 1 191 ? 17.721 -3.944 -4.763 1.00 90.56 191 ASN A N 1
ATOM 1593 C CA . ASN A 1 191 ? 17.965 -5.298 -5.267 1.00 90.56 191 ASN A CA 1
ATOM 1594 C C . ASN A 1 191 ? 19.167 -5.338 -6.225 1.00 90.56 191 ASN A C 1
ATOM 1596 O O . ASN A 1 191 ? 20.039 -6.185 -6.050 1.00 90.56 191 ASN A O 1
ATOM 1600 N N . MET A 1 192 ? 19.278 -4.378 -7.148 1.00 88.94 192 MET A N 1
ATOM 1601 C CA . MET A 1 192 ? 20.412 -4.276 -8.078 1.00 88.94 192 MET A CA 1
ATOM 1602 C C . MET A 1 192 ? 21.743 -4.012 -7.364 1.00 88.94 192 MET A C 1
ATOM 1604 O O . MET A 1 192 ? 22.771 -4.581 -7.714 1.00 88.94 192 MET A O 1
ATOM 1608 N N . ILE A 1 193 ? 21.747 -3.139 -6.353 1.00 89.12 193 ILE A N 1
ATOM 1609 C CA . ILE A 1 193 ? 22.947 -2.868 -5.553 1.00 89.12 193 ILE A CA 1
ATOM 1610 C C . ILE A 1 193 ? 23.349 -4.134 -4.792 1.00 89.12 193 ILE A C 1
ATOM 1612 O O . ILE A 1 193 ? 24.517 -4.520 -4.829 1.00 89.12 193 ILE A O 1
ATOM 1616 N N . ASN A 1 194 ? 22.381 -4.801 -4.155 1.00 90.44 194 ASN A N 1
ATOM 1617 C CA . ASN A 1 194 ? 22.616 -5.999 -3.355 1.00 90.44 194 ASN A CA 1
ATOM 1618 C C . ASN A 1 194 ? 23.033 -7.226 -4.184 1.00 90.44 194 ASN A C 1
ATOM 1620 O O . ASN A 1 194 ? 23.690 -8.121 -3.650 1.00 90.44 194 ASN A O 1
ATOM 1624 N N . GLU A 1 195 ? 22.721 -7.250 -5.482 1.00 91.25 195 GLU A N 1
ATOM 1625 C CA . GLU A 1 195 ? 23.150 -8.297 -6.416 1.00 91.25 195 GLU A CA 1
ATOM 1626 C C . GLU A 1 195 ? 24.677 -8.481 -6.435 1.00 91.25 195 GLU A C 1
ATOM 1628 O O . GLU A 1 195 ? 25.163 -9.606 -6.543 1.00 91.25 195 GLU A O 1
ATOM 1633 N N . ASN A 1 196 ? 25.442 -7.403 -6.215 1.00 89.62 196 ASN A N 1
ATOM 1634 C CA . ASN A 1 196 ? 26.908 -7.452 -6.154 1.00 89.62 196 ASN A CA 1
ATOM 1635 C C . ASN A 1 196 ? 27.446 -8.375 -5.046 1.00 89.62 196 ASN A C 1
ATOM 1637 O O . ASN A 1 196 ? 28.564 -8.875 -5.158 1.00 89.62 196 ASN A O 1
ATOM 1641 N N . TRP A 1 197 ? 26.671 -8.592 -3.977 1.00 92.88 197 TRP A N 1
ATOM 1642 C CA . TRP A 1 197 ? 27.034 -9.493 -2.876 1.00 92.88 197 TRP A CA 1
ATOM 1643 C C . TRP A 1 197 ? 26.207 -10.781 -2.865 1.00 92.88 197 TRP A C 1
ATOM 1645 O O . TRP A 1 197 ? 26.632 -11.770 -2.270 1.00 92.88 197 TRP A O 1
ATOM 1655 N N . ASN A 1 198 ? 25.041 -10.790 -3.516 1.00 91.94 198 ASN A N 1
ATOM 1656 C CA . ASN A 1 198 ? 24.187 -11.962 -3.652 1.00 91.94 198 ASN A CA 1
ATOM 1657 C C . ASN A 1 198 ? 23.648 -12.075 -5.091 1.00 91.94 198 ASN A C 1
ATOM 1659 O O . ASN A 1 198 ? 22.642 -11.437 -5.403 1.00 91.94 198 ASN A O 1
ATOM 1663 N N . PRO A 1 199 ? 24.229 -12.938 -5.943 1.00 88.44 199 PRO A N 1
ATOM 1664 C CA . PRO A 1 199 ? 23.819 -13.074 -7.344 1.00 88.44 199 PRO A CA 1
ATOM 1665 C C . PRO A 1 199 ? 22.344 -13.454 -7.553 1.00 88.44 199 PRO A C 1
ATOM 1667 O O . PRO A 1 199 ? 21.797 -13.232 -8.626 1.00 88.44 199 PRO A O 1
ATOM 1670 N N . GLN A 1 200 ? 21.681 -14.023 -6.541 1.00 89.56 200 GLN A N 1
ATOM 1671 C CA . GLN A 1 200 ? 20.265 -14.401 -6.608 1.00 89.56 200 GLN A CA 1
ATOM 1672 C C . GLN A 1 200 ? 19.322 -13.273 -6.164 1.00 89.56 200 GLN A C 1
ATOM 1674 O O . GLN A 1 200 ? 18.108 -13.467 -6.124 1.00 89.56 200 GLN A O 1
ATOM 1679 N N . MET A 1 201 ? 19.842 -12.089 -5.817 1.00 90.06 201 MET A N 1
ATOM 1680 C CA . MET A 1 201 ? 1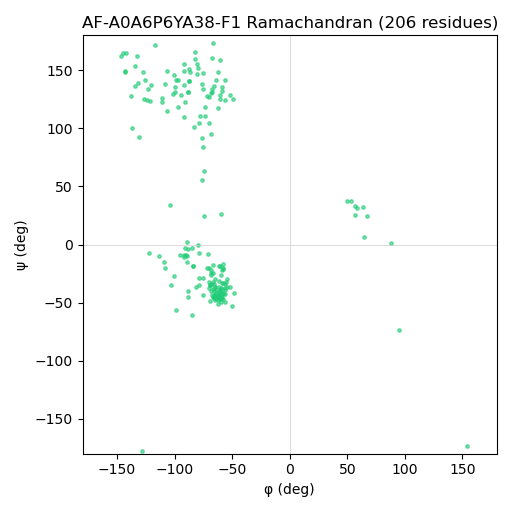9.033 -11.007 -5.250 1.00 90.06 201 MET A CA 1
ATOM 1681 C C . MET A 1 201 ? 17.880 -10.595 -6.173 1.00 90.06 201 MET A C 1
ATOM 1683 O O . MET A 1 201 ? 16.751 -10.445 -5.716 1.00 90.06 201 MET A O 1
ATOM 1687 N N . MET A 1 202 ? 18.139 -10.500 -7.479 1.00 89.00 202 MET A N 1
ATOM 1688 C CA . MET A 1 202 ? 17.144 -10.117 -8.488 1.00 89.00 202 MET A CA 1
ATOM 1689 C C . MET A 1 202 ? 16.070 -11.194 -8.738 1.00 89.00 202 MET A C 1
ATOM 1691 O O . MET A 1 202 ? 15.099 -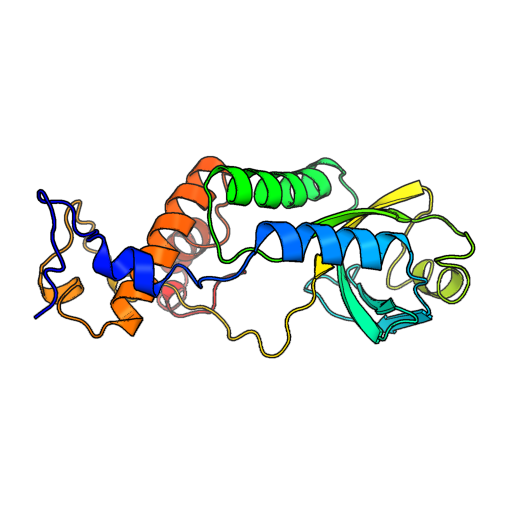10.948 -9.457 1.00 89.00 202 MET A O 1
ATOM 1695 N N . GLU A 1 203 ? 16.224 -12.392 -8.166 1.00 90.31 203 GLU A N 1
ATOM 1696 C CA . GLU A 1 203 ? 15.248 -13.485 -8.240 1.00 90.31 203 GLU A CA 1
ATOM 1697 C C . GLU A 1 203 ? 14.312 -13.539 -7.029 1.00 90.31 203 GLU A C 1
ATOM 1699 O O . GLU A 1 203 ? 13.322 -14.273 -7.051 1.00 90.31 203 GLU A O 1
ATOM 1704 N N . ASN A 1 204 ? 14.595 -12.748 -5.992 1.00 89.25 204 ASN A N 1
ATOM 1705 C CA . ASN A 1 204 ? 13.788 -12.705 -4.785 1.00 89.25 204 ASN A CA 1
ATOM 1706 C C . ASN A 1 204 ? 12.532 -11.837 -4.962 1.00 89.25 204 ASN A C 1
ATOM 1708 O O . ASN A 1 204 ? 12.508 -10.912 -5.781 1.00 89.25 204 ASN A O 1
ATOM 1712 N N . PRO A 1 205 ? 11.479 -12.093 -4.166 1.00 88.19 205 PRO A N 1
ATOM 1713 C CA . PRO A 1 205 ? 10.332 -11.206 -4.105 1.00 88.19 205 PRO A CA 1
ATOM 1714 C C . PRO A 1 205 ? 10.697 -9.795 -3.675 1.00 88.19 205 PRO A C 1
ATOM 1716 O O . PRO A 1 205 ? 11.410 -9.596 -2.689 1.00 88.19 205 PRO A O 1
ATOM 1719 N N . VAL A 1 206 ? 10.140 -8.819 -4.384 1.00 85.88 206 VAL A N 1
ATOM 1720 C CA . VAL A 1 206 ? 10.292 -7.415 -4.021 1.00 85.88 206 VAL A CA 1
ATOM 1721 C C . VAL A 1 206 ? 9.299 -7.007 -2.941 1.00 85.88 206 VAL A C 1
ATOM 1723 O O . VAL A 1 206 ? 8.261 -7.639 -2.724 1.00 85.88 206 VAL A O 1
ATOM 1726 N N . HIS A 1 207 ? 9.617 -5.912 -2.256 1.00 74.88 207 HIS A N 1
ATOM 1727 C CA . HIS A 1 207 ? 8.679 -5.272 -1.350 1.00 74.88 207 HIS A CA 1
ATOM 1728 C C . HIS A 1 207 ? 7.567 -4.564 -2.143 1.00 74.88 207 HIS A C 1
ATOM 1730 O O . HIS A 1 207 ? 7.840 -3.750 -3.028 1.00 74.88 207 HIS A O 1
ATOM 1736 N N . ASN A 1 208 ? 6.314 -4.870 -1.792 1.00 58.56 208 ASN A N 1
ATOM 1737 C CA . ASN A 1 208 ? 5.104 -4.268 -2.356 1.00 58.56 208 ASN A CA 1
ATOM 1738 C C . ASN A 1 208 ? 4.338 -3.456 -1.312 1.00 58.56 208 ASN A C 1
ATOM 1740 O O . ASN A 1 208 ? 4.184 -3.935 -0.159 1.00 58.56 208 ASN A O 1
#

Secondary structure (DSSP, 8-state):
---S-BTTBS--HHHHHHHS--S-HHHHHHHHHHHHHH--EEEEEE-SSSTT-EEEEETT--EEEEE--SSHHHHHHHHHHHHHHHHTT-S----EEEEEE-SSTTTTTTHHHHTSTTT-PPTTEEEEEEE--TTPPPPB--GGGG-SS--SS--HHHHSS-HHHHHHHHHHHHHHHHHHHHT--TTTHHHHHHHTT-TTGGGSBPP-

Sequence (208 aa):
SSRLIEDQIYWSSNIDRSIDSNNDFDNDIINWIDSISKSKFIRFKSGCGRMQNRLLITDRGDKICARYRHNNEQIFGEYYSFLLARILKISNVLPTTLITYNVNDRWKSIANLLTNNQTKWKTNKTIVLTKYMENLKPTLIPRQFRSQTKRLYPIYDDLNQNQTIISELIQWSDLIIFDYLTGNTDRMINNMINENWNPQMMENPVHN

Mean predicted aligned error: 7.02 Å

Organism: Dermatophagoides pteronyssinus (NCBI:txid6956)

Solvent-accessible surface area (backbone atoms only — not comparable to full-atom values): 12364 Å² total; per-residue (Å²): 132,82,68,57,58,41,97,90,35,82,65,20,79,71,56,51,61,73,68,54,68,95,60,64,59,68,58,52,36,51,54,48,53,54,52,57,73,75,46,33,39,60,46,72,42,86,39,74,87,47,81,49,14,29,29,36,27,31,75,84,67,52,51,30,30,34,45,60,60,93,51,64,68,64,48,47,51,55,53,50,49,54,52,49,34,56,76,72,64,51,85,89,66,68,49,69,49,78,47,69,41,51,91,40,88,42,26,58,76,38,40,76,66,41,49,30,94,70,44,57,54,57,71,80,34,67,29,35,37,30,59,55,74,81,88,74,71,82,49,60,63,57,72,84,78,65,54,85,76,84,68,97,66,88,54,70,74,79,64,72,56,57,70,68,59,52,53,49,54,50,55,48,50,56,46,51,56,50,26,61,78,70,66,53,44,72,51,58,55,46,30,62,61,46,26,82,83,33,84,63,41,57,72,41,68,45,77,129

Foldseek 3Di:
DDDCADPNDSHDPVLVVVLDDPDPLVVVLVVVVVVLVPWAFQDWDDDDPDQQWIFTATPVGFTKIKAFDPDVVVQVLVVVLLVVCVVVVVRPAFRKDKDFDACDRRCVNCNVVCCDPRNVDDGRGIIMITGDDPPDDFDADQPQLLDPPDDPDDDVVQVPDDSVSVSVVVSVVSVVVSCVVSVPCQFRNVLVVCCVVPVCSRVDGGDD